Protein 4NDJ (pdb70)

InterPro domains:
  IPR000786 Green fluorescent protein, GFP [PR01229] (3-27)
  IPR000786 Green fluorescent protein, GFP [PR01229] (28-48)
  IPR000786 Green fluorescent protein, GFP [PR01229] (49-69)
  IPR000786 Green fluorescent protein, GFP [PR01229] (70-85)
  IPR000786 Green fluorescent protein, GFP [PR01229] (86-108)
  IPR000786 Green fluorescent protein, GFP [PR01229] (109-129)
  IPR000786 Green fluorescent protein, GFP [PR01229] (130-149)
  IPR000786 Green fluorescent protein, GFP [PR01229] (150-171)
  IPR000786 Green fluorescent protein, GFP [PR01229] (173-192)
  IPR000786 Green fluorescent protein, GFP [PR01229] (193-211)
  IPR000786 Green fluorescent protein, GFP [PR01229] (214-237)
  IPR009017 Green fluorescent protein [G3DSA:2.40.155.10] (1-145)
  IPR009017 Green fluorescent protein [G3DSA:2.40.155.10] (146-238)
  IPR009017 Green fluorescent protein [SSF54511] (2-228)
  IPR011584 Green fluorescent protein-related [PF01353] (14-227)

Radius of gyration: 21.68 Å; Cα contacts (8 Å, |Δi|>4): 629; chains: 1; bounding box: 46×60×56 Å

B-factor: mean 31.19, std 13.27, range [4.63, 90.01]

GO terms:
  GO:0006091 generation of precursor metabolites and energy (P, TAS)
  GO:0008218 bioluminescence (P, TAS)

Structure (mmCIF, N/CA/C/O backbone):
data_4NDJ
#
_entry.id   4NDJ
#
_cell.length_a   104.420
_cell.length_b   104.420
_cell.length_c   80.190
_cell.angle_alpha   90.00
_cell.angle_beta   90.00
_cell.angle_gamma   90.00
#
_symmetry.space_group_name_H-M   'P 42 2 2'
#
loop_
_entity.id
_entity.type
_entity.pdbx_description
1 polymer 'Green fluorescent protein, chimeric construct,GFP-like fluorescent chromoprotein FP506, related'
2 water water
#
loop_
_atom_site.group_PDB
_atom_site.id
_atom_site.type_symbol
_atom_site.label_atom_id
_atom_site.label_alt_id
_atom_site.label_comp_id
_atom_site.label_asym_id
_atom_site.label_entity_id
_atom_site.label_seq_id
_atom_site.pdbx_PDB_ins_code
_atom_site.Cartn_x
_atom_site.Cartn_y
_atom_site.Cartn_z
_atom_site.occupancy
_atom_site.B_iso_or_equiv
_atom_site.auth_seq_id
_atom_site.auth_comp_id
_atom_site.auth_asym_id
_atom_site.auth_atom_id
_atom_site.pdbx_PDB_model_num
ATOM 1 N N . THR A 1 2 ? 17.322 17.400 -31.831 1.00 39.56 1 THR A N 1
ATOM 2 C CA . THR A 1 2 ? 18.693 17.890 -31.759 1.00 72.90 1 THR A CA 1
ATOM 3 C C . THR A 1 2 ? 19.468 17.549 -33.026 1.00 82.19 1 THR A C 1
ATOM 4 O O . THR A 1 2 ? 19.004 17.841 -34.127 1.00 86.42 1 THR A O 1
ATOM 8 N N . GLU A 1 3 ? 20.643 16.941 -32.878 1.00 73.37 2 GLU A N 1
ATOM 9 C CA . GLU A 1 3 ? 21.500 16.680 -34.037 1.00 63.22 2 GLU A CA 1
ATOM 10 C C . GLU A 1 3 ? 21.449 15.239 -34.549 1.00 45.66 2 GLU A C 1
ATOM 11 O O . GLU A 1 3 ? 21.231 14.298 -33.786 1.00 47.33 2 GLU A O 1
ATOM 17 N N . PHE A 1 4 ? 21.654 15.082 -35.852 1.00 52.58 3 PHE A N 1
ATOM 18 C CA . PHE A 1 4 ? 21.407 13.810 -36.520 1.00 53.24 3 PHE A CA 1
ATOM 19 C C . PHE A 1 4 ? 22.645 13.312 -37.298 1.00 48.78 3 PHE A C 1
ATOM 20 O O . PHE A 1 4 ? 23.272 14.080 -38.030 1.00 54.96 3 PHE A O 1
ATOM 28 N N . SER A 1 5 ? 22.983 12.028 -37.155 1.00 56.00 4 SER A N 1
ATOM 29 C CA . SER A 1 5 ? 24.108 11.439 -37.898 1.00 55.42 4 SER A CA 1
ATOM 30 C C . SER A 1 5 ? 23.764 11.211 -39.368 1.00 58.99 4 SER A C 1
ATOM 31 O O . SER A 1 5 ? 22.596 11.243 -39.750 1.00 46.86 4 SER A O 1
ATOM 34 N N . GLU A 1 6 ? 24.784 10.958 -40.183 1.00 57.68 5 GLU A N 1
ATOM 35 C CA . GLU A 1 6 ? 24.588 10.630 -41.594 1.00 54.91 5 GLU A CA 1
ATOM 36 C C . GLU A 1 6 ? 23.704 9.391 -41.736 1.00 53.34 5 GLU A C 1
ATOM 37 O O . GLU A 1 6 ? 22.878 9.296 -42.652 1.00 48.45 5 GLU A O 1
ATOM 43 N N . GLU A 1 7 ? 23.874 8.447 -40.815 1.00 53.00 6 GLU A N 1
ATOM 44 C CA . GLU A 1 7 ? 23.082 7.225 -40.826 1.00 56.26 6 GLU A CA 1
ATOM 45 C C . GLU A 1 7 ? 21.616 7.487 -40.483 1.00 53.70 6 GLU A C 1
ATOM 46 O O . GLU A 1 7 ? 20.715 6.968 -41.153 1.00 44.08 6 GLU A O 1
ATOM 52 N N . GLN A 1 8 ? 21.384 8.270 -39.430 1.00 50.45 7 GLN A N 1
ATOM 53 C CA . GLN A 1 8 ? 20.023 8.608 -39.017 1.00 47.10 7 GLN A CA 1
ATOM 54 C C . GLN A 1 8 ? 19.314 9.391 -40.103 1.00 47.30 7 GLN A C 1
ATOM 55 O O . GLN A 1 8 ? 18.115 9.214 -40.323 1.00 37.68 7 GLN A O 1
ATOM 61 N N . LYS A 1 9 ? 20.056 10.255 -40.785 1.00 42.23 8 LYS A N 1
ATOM 62 C CA . LYS A 1 9 ? 19.476 11.031 -41.870 1.00 46.94 8 LYS A CA 1
ATOM 63 C C . LYS A 1 9 ? 18.993 10.102 -42.969 1.00 37.93 8 LYS A C 1
ATOM 64 O O . LYS A 1 9 ? 17.881 10.251 -43.468 1.00 36.99 8 LYS A O 1
ATOM 70 N N . LYS A 1 10 ? 19.822 9.133 -43.343 1.00 39.63 9 LYS A N 1
ATOM 71 C CA . LYS A 1 10 ? 19.402 8.169 -44.349 1.00 38.37 9 LYS A CA 1
ATOM 72 C C . LYS A 1 10 ? 18.245 7.328 -43.828 1.00 39.96 9 LYS A C 1
ATOM 73 O O . LYS A 1 10 ? 17.307 7.049 -44.570 1.00 40.57 9 LYS A O 1
ATOM 79 N N . ALA A 1 11 ? 18.298 6.942 -42.553 1.00 33.31 10 ALA A N 1
ATOM 80 C CA . ALA A 1 11 ? 17.219 6.129 -41.973 1.00 34.59 10 ALA A CA 1
ATOM 81 C C . ALA A 1 11 ? 15.920 6.917 -41.838 1.00 31.28 10 ALA A C 1
ATOM 82 O O . ALA A 1 11 ? 14.846 6.403 -42.149 1.00 28.42 10 ALA A O 1
ATOM 84 N N . LEU A 1 12 ? 16.012 8.154 -41.355 1.00 26.66 11 LEU A N 1
ATOM 85 C CA . LEU A 1 12 ? 14.820 8.985 -41.223 1.00 25.62 11 LEU A CA 1
ATOM 86 C C . LEU A 1 12 ? 14.218 9.305 -42.579 1.00 30.31 11 LEU A C 1
ATOM 87 O O . LEU A 1 12 ? 12.992 9.342 -42.711 1.00 23.74 11 LEU A O 1
ATOM 92 N N . ASP A 1 13 ? 15.064 9.553 -43.583 1.00 29.51 12 ASP A N 1
ATOM 93 C CA . ASP A 1 13 ? 14.550 9.853 -44.918 1.00 36.94 12 ASP A CA 1
ATOM 94 C C . ASP A 1 13 ? 13.743 8.657 -45.443 1.00 26.52 12 ASP A C 1
ATOM 95 O O . ASP A 1 13 ? 12.641 8.824 -45.972 1.00 33.54 12 ASP A O 1
ATOM 100 N N . LEU A 1 14 ? 14.272 7.454 -45.248 1.00 27.39 13 LEU A N 1
ATOM 101 C CA . LEU A 1 14 ? 13.566 6.235 -45.634 1.00 27.37 13 LEU A CA 1
ATOM 102 C C . LEU A 1 14 ? 12.286 6.029 -44.818 1.00 27.63 13 LEU A C 1
ATOM 103 O O . LEU A 1 14 ? 11.244 5.653 -45.364 1.00 24.99 13 LEU A O 1
ATOM 108 N N . ALA A 1 15 ? 12.378 6.247 -43.508 1.00 25.25 14 ALA A N 1
ATOM 109 C CA . ALA A 1 15 ? 11.239 6.023 -42.609 1.00 22.31 14 ALA A CA 1
ATOM 110 C C . ALA A 1 15 ? 10.088 6.988 -42.887 1.00 23.16 14 ALA A C 1
ATOM 111 O O . ALA A 1 15 ? 8.910 6.647 -42.663 1.00 19.80 14 ALA A O 1
ATOM 113 N N . PHE A 1 16 ? 10.431 8.191 -43.345 1.00 21.13 15 PHE A N 1
ATOM 114 C CA . PHE A 1 16 ? 9.425 9.172 -43.733 1.00 20.18 15 PHE A CA 1
ATOM 115 C C . PHE A 1 16 ? 8.444 8.583 -44.745 1.00 24.34 15 PHE A C 1
ATOM 116 O O . PHE A 1 16 ? 7.219 8.732 -44.612 1.00 19.07 15 PHE A O 1
ATOM 124 N N . TYR A 1 17 ? 8.978 7.924 -45.766 1.00 22.22 16 TYR A N 1
ATOM 125 C CA . TYR A 1 17 ? 8.117 7.390 -46.814 1.00 22.35 16 TYR A CA 1
ATOM 126 C C . TYR A 1 17 ? 7.223 6.268 -46.298 1.00 22.11 16 TYR A C 1
ATOM 127 O O . TYR A 1 17 ? 6.042 6.209 -46.652 1.00 21.07 16 TYR A O 1
ATOM 136 N N . PHE A 1 18 ? 7.753 5.402 -45.438 1.00 21.58 17 PHE A N 1
ATOM 137 C CA . PHE A 1 18 ? 6.890 4.388 -44.839 1.00 20.97 17 PHE A CA 1
ATOM 138 C C . PHE A 1 18 ? 5.783 5.004 -43.967 1.00 19.11 17 PHE A C 1
ATOM 139 O O . PHE A 1 18 ? 4.628 4.559 -44.011 1.00 18.70 17 PHE A O 1
ATOM 147 N N . ASP A 1 19 ? 6.140 6.023 -43.182 1.00 18.25 18 ASP A N 1
ATOM 148 C CA . ASP A 1 19 ? 5.171 6.738 -42.370 1.00 16.81 18 ASP A CA 1
ATOM 149 C C . ASP A 1 19 ? 4.001 7.225 -43.238 1.00 18.99 18 ASP A C 1
ATOM 150 O O . ASP A 1 19 ? 2.817 7.017 -42.905 1.00 15.77 18 ASP A O 1
ATOM 155 N N . ARG A 1 20 ? 4.330 7.870 -44.361 1.00 17.19 19 ARG A N 1
ATOM 156 C CA . ARG A 1 20 ? 3.293 8.360 -45.279 1.00 17.24 19 ARG A CA 1
ATOM 157 C C . ARG A 1 20 ? 2.526 7.212 -45.957 1.00 17.91 19 ARG A C 1
ATOM 158 O O . ARG A 1 20 ? 1.310 7.304 -46.151 1.00 19.11 19 ARG A O 1
ATOM 166 N N . ARG A 1 21 ? 3.220 6.124 -46.289 1.00 19.06 20 ARG A N 1
ATOM 167 C CA . ARG A 1 21 ? 2.572 4.943 -46.884 1.00 20.03 20 ARG A CA 1
ATOM 168 C C . ARG A 1 21 ? 1.525 4.285 -45.983 1.00 22.16 20 ARG A C 1
ATOM 169 O O . ARG A 1 21 ? 0.439 3.890 -46.432 1.00 19.48 20 ARG A O 1
ATOM 177 N N . LEU A 1 22 ? 1.880 4.134 -44.712 1.00 18.77 21 LEU A N 1
ATOM 178 C CA . LEU A 1 22 ? 1.001 3.541 -43.713 1.00 21.27 21 LEU A CA 1
ATOM 179 C C . LEU A 1 22 ? -0.295 4.350 -43.616 1.00 17.83 21 LEU A C 1
ATOM 180 O O . LEU A 1 22 ? -1.405 3.804 -43.692 1.00 18.70 21 LEU A O 1
ATOM 185 N N . THR A 1 23 ? -0.150 5.660 -43.445 1.00 15.78 22 THR A N 1
ATOM 186 C CA . THR A 1 23 ? -1.304 6.554 -43.365 1.00 15.28 22 THR A CA 1
ATOM 187 C C . THR A 1 23 ? -2.123 6.484 -44.637 1.00 18.09 22 THR A C 1
ATOM 188 O O . THR A 1 23 ? -3.355 6.359 -44.581 1.00 16.73 22 THR A O 1
ATOM 192 N N . GLU A 1 24 ? -1.448 6.536 -45.784 1.00 17.32 23 GLU A N 1
ATOM 193 C CA . GLU A 1 24 ? -2.134 6.430 -47.077 1.00 18.74 23 GLU A CA 1
ATOM 194 C C . GLU A 1 24 ? -2.985 5.168 -47.197 1.00 18.89 23 GLU A C 1
ATOM 195 O O . GLU A 1 24 ? -4.106 5.217 -47.710 1.00 23.15 23 GLU A O 1
ATOM 201 N N . GLU A 1 25 ? -2.464 4.036 -46.737 1.00 19.89 24 GLU A N 1
ATOM 202 C CA . GLU A 1 25 ? -3.232 2.794 -46.804 1.00 20.95 24 GLU A CA 1
ATOM 203 C C . GLU A 1 25 ? -4.520 2.867 -45.977 1.00 19.97 24 GLU A C 1
ATOM 204 O O . GLU A 1 25 ? -5.576 2.421 -46.425 1.00 20.27 24 GLU A O 1
ATOM 210 N N . TRP A 1 26 ? -4.445 3.428 -44.777 1.00 18.09 25 TRP A N 1
ATOM 211 C CA . TRP A 1 26 ? -5.664 3.617 -43.991 1.00 21.17 25 TRP A CA 1
ATOM 212 C C . TRP A 1 26 ? -6.659 4.582 -44.653 1.00 21.63 25 TRP A C 1
ATOM 213 O O . TRP A 1 26 ? -7.870 4.303 -44.700 1.00 18.34 25 TRP A O 1
ATOM 224 N N . ARG A 1 27 ? -6.179 5.717 -45.162 1.00 17.45 26 ARG A N 1
ATOM 225 C CA . ARG A 1 27 ? -7.096 6.674 -45.805 1.00 18.04 26 ARG A CA 1
ATOM 226 C C . ARG A 1 27 ? -7.761 6.047 -47.019 1.00 25.78 26 ARG A C 1
ATOM 227 O O . ARG A 1 27 ? -8.959 6.243 -47.258 1.00 23.27 26 ARG A O 1
ATOM 235 N N . ARG A 1 28 ? -6.988 5.290 -47.791 1.00 19.89 27 ARG A N 1
ATOM 236 C CA . ARG A 1 28 ? -7.531 4.647 -48.988 1.00 27.41 27 ARG A CA 1
ATOM 237 C C . ARG A 1 28 ? -8.655 3.672 -48.634 1.00 29.45 27 ARG A C 1
ATOM 238 O O . ARG A 1 28 ? -9.699 3.636 -49.287 1.00 27.12 27 ARG A O 1
ATOM 246 N N . TYR A 1 29 ? -8.429 2.872 -47.601 1.00 23.16 28 TYR A N 1
ATOM 247 C CA . TYR A 1 29 ? -9.426 1.917 -47.129 1.00 22.63 28 TYR A CA 1
ATOM 248 C C . TYR A 1 29 ? -10.690 2.638 -46.648 1.00 23.89 28 TYR A C 1
ATOM 249 O O . TYR A 1 29 ? -11.810 2.268 -47.000 1.00 23.54 28 TYR A O 1
ATOM 258 N N . LEU A 1 30 ? -10.496 3.685 -45.853 1.00 20.48 29 LEU A N 1
ATOM 259 C CA . LEU A 1 30 ? -11.597 4.485 -45.330 1.00 24.34 29 LEU A CA 1
ATOM 260 C C . LEU A 1 30 ? -12.445 5.048 -46.454 1.00 27.54 29 LEU A C 1
ATOM 261 O O . LEU A 1 30 ? -13.686 5.048 -46.389 1.00 25.47 29 LEU A O 1
ATOM 266 N N . SER A 1 31 ? -11.777 5.543 -47.491 1.00 24.33 30 SER A N 1
ATOM 267 C CA . SER A 1 31 ? -12.492 6.174 -48.589 1.00 27.82 30 SER A CA 1
ATOM 268 C C . SER A 1 31 ? -13.391 5.139 -49.251 1.00 42.34 30 SER A C 1
ATOM 269 O O . SER A 1 31 ? -14.488 5.459 -49.709 1.00 37.12 30 SER A O 1
ATOM 272 N N . GLN A 1 32 ? -12.927 3.895 -49.286 1.00 29.35 31 GLN A N 1
ATOM 273 C CA . GLN A 1 32 ? -13.706 2.820 -49.898 1.00 27.57 31 GLN A CA 1
ATOM 274 C C . GLN A 1 32 ? -14.880 2.404 -49.010 1.00 39.64 31 GLN A C 1
ATOM 275 O O . GLN A 1 32 ? -15.991 2.191 -49.499 1.00 48.77 31 GLN A O 1
ATOM 281 N N . ARG A 1 33 ? -14.650 2.327 -47.705 1.00 32.68 32 ARG A N 1
ATOM 282 C CA . ARG A 1 33 ? -15.692 1.912 -46.766 1.00 27.86 32 ARG A CA 1
ATOM 283 C C . ARG A 1 33 ? -16.767 2.993 -46.522 1.00 40.28 32 ARG A C 1
ATOM 284 O O . ARG A 1 33 ? -17.949 2.675 -46.385 1.00 36.48 32 ARG A O 1
ATOM 292 N N . LEU A 1 34 ? -16.363 4.263 -46.497 1.00 37.77 33 LEU A N 1
ATOM 293 C CA . LEU A 1 34 ? -17.277 5.351 -46.132 1.00 41.95 33 LEU A CA 1
ATOM 294 C C . LEU A 1 34 ? -17.876 6.114 -47.314 1.00 41.49 33 LEU A C 1
ATOM 295 O O . LEU A 1 34 ? -18.862 6.846 -47.157 1.00 36.43 33 LEU A O 1
ATOM 300 N N . GLY A 1 35 ? -17.275 5.963 -48.489 1.00 31.84 34 GLY A N 1
ATOM 301 C CA . GLY A 1 35 ? -17.708 6.708 -49.649 1.00 27.77 34 GLY A CA 1
ATOM 302 C C . GLY A 1 35 ? -17.376 8.188 -49.589 1.00 42.17 34 GLY A C 1
ATOM 303 O O . GLY A 1 35 ? -18.200 9.031 -49.952 1.00 37.39 34 GLY A O 1
ATOM 304 N N . LEU A 1 36 ? -16.164 8.496 -49.131 1.00 25.83 35 LEU A N 1
ATOM 305 C CA . LEU A 1 36 ? -15.671 9.870 -49.046 1.00 32.76 35 LEU A CA 1
ATOM 306 C C . LEU A 1 36 ? -14.290 9.942 -49.700 1.00 34.13 35 LEU A C 1
ATOM 307 O O . LEU A 1 36 ? -13.526 8.985 -49.620 1.00 34.68 35 LEU A O 1
ATOM 312 N N . ASN A 1 37 ? -13.945 11.055 -50.346 1.00 31.00 36 ASN A N 1
ATOM 313 C CA . ASN A 1 37 ? -12.582 11.166 -50.871 1.00 24.55 36 ASN A CA 1
ATOM 314 C C . ASN A 1 37 ? -11.542 11.500 -49.778 1.00 26.29 36 ASN A C 1
ATOM 315 O O . ASN A 1 37 ? -11.899 11.753 -48.618 1.00 25.86 36 ASN A O 1
ATOM 320 N N . GLU A 1 38 ? -10.266 11.494 -50.139 1.00 23.79 37 GLU A N 1
ATOM 321 C CA . GLU A 1 38 ? -9.214 11.672 -49.135 1.00 23.93 37 GLU A CA 1
ATOM 322 C C . GLU A 1 38 ? -9.153 13.103 -48.622 1.00 21.57 37 GLU A C 1
ATOM 323 O O . GLU A 1 38 ? -8.723 13.349 -47.496 1.00 20.27 37 GLU A O 1
ATOM 329 N N . GLU A 1 39 ? -9.581 14.046 -49.450 1.00 23.34 38 GLU A N 1
ATOM 330 C CA . GLU A 1 39 ? -9.662 15.435 -49.010 1.00 24.18 38 GLU A CA 1
ATOM 331 C C . GLU A 1 39 ? -10.685 15.575 -47.892 1.00 22.94 38 GLU A C 1
ATOM 332 O O . GLU A 1 39 ? -10.456 16.306 -46.911 1.00 20.28 38 GLU A O 1
ATOM 338 N N . GLN A 1 40 ? -11.819 14.896 -48.064 1.00 21.62 39 GLN A N 1
ATOM 339 C CA . GLN A 1 40 ? -12.918 14.942 -47.103 1.00 24.65 39 GLN A CA 1
ATOM 340 C C . GLN A 1 40 ? -12.518 14.313 -45.779 1.00 23.12 39 GLN A C 1
ATOM 341 O O . GLN A 1 40 ? -12.819 14.845 -44.715 1.00 19.87 39 GLN A O 1
ATOM 347 N N . ILE A 1 41 ? -11.864 13.157 -45.853 1.00 21.05 40 ILE A N 1
ATOM 348 C CA . ILE A 1 41 ? -11.368 12.470 -44.665 1.00 19.38 40 ILE A CA 1
ATOM 349 C C . ILE A 1 41 ? -10.335 13.304 -43.924 1.00 22.69 40 ILE A C 1
ATOM 350 O O . ILE A 1 41 ? -10.398 13.449 -42.693 1.00 18.14 40 ILE A O 1
ATOM 355 N N . GLU A 1 42 ? -9.386 13.874 -44.662 1.00 18.19 41 GLU A N 1
ATOM 356 C CA . GLU A 1 42 ? -8.369 14.707 -44.031 1.00 19.06 41 GLU A CA 1
ATOM 357 C C . GLU A 1 42 ? -8.997 15.937 -43.377 1.00 18.03 41 GLU A C 1
ATOM 358 O O . GLU A 1 42 ? -8.590 16.321 -42.271 1.00 18.72 41 GLU A O 1
ATOM 364 N N . ARG A 1 43 ? -9.987 16.532 -44.043 1.00 18.34 42 ARG A N 1
ATOM 365 C CA . ARG A 1 43 ? -10.643 17.739 -43.520 1.00 18.96 42 ARG A CA 1
ATOM 366 C C . ARG A 1 43 ? -11.404 17.390 -42.238 1.00 19.18 42 ARG A C 1
ATOM 367 O O . ARG A 1 43 ? -11.365 18.141 -41.254 1.00 19.35 42 ARG A O 1
ATOM 375 N N . TRP A 1 44 ? -12.076 16.237 -42.234 1.00 19.36 43 TRP A N 1
ATOM 376 C CA . TRP A 1 44 ? -12.720 15.777 -41.009 1.00 23.26 43 TRP A CA 1
ATOM 377 C C . TRP A 1 44 ? -11.706 15.546 -39.885 1.00 22.23 43 TRP A C 1
ATOM 378 O O . TRP A 1 44 ? -11.896 16.037 -38.770 1.00 20.20 43 TRP A O 1
ATOM 389 N N . PHE A 1 45 ? -10.633 14.804 -40.174 1.00 18.27 44 PHE A N 1
ATOM 390 C CA . PHE A 1 45 ? -9.589 14.558 -39.183 1.00 17.77 44 PHE A CA 1
ATOM 391 C C . PHE A 1 45 ? -8.957 15.853 -38.673 1.00 20.88 44 PHE A C 1
ATOM 392 O O . PHE A 1 45 ? -8.648 15.971 -37.481 1.00 19.00 44 PHE A O 1
ATOM 400 N N . ARG A 1 46 ? -8.750 16.824 -39.560 1.00 17.54 45 ARG A N 1
ATOM 401 C CA . ARG A 1 46 ? -8.128 18.084 -39.161 1.00 17.59 45 ARG A CA 1
ATOM 402 C C . ARG A 1 46 ? -8.990 18.803 -38.109 1.00 20.97 45 ARG A C 1
ATOM 403 O O . ARG A 1 46 ? -8.484 19.293 -37.085 1.00 19.82 45 ARG A O 1
ATOM 411 N N . ARG A 1 47 ? -10.300 18.827 -38.332 1.00 22.46 46 ARG A N 1
ATOM 412 C CA . ARG A 1 47 ? -11.199 19.481 -37.390 1.00 26.24 46 ARG A CA 1
ATOM 413 C C . ARG A 1 47 ? -11.343 18.683 -36.099 1.00 22.28 46 ARG A C 1
ATOM 414 O O . ARG A 1 47 ? -11.433 19.272 -35.020 1.00 27.25 46 ARG A O 1
ATOM 422 N N . LYS A 1 48 ? -11.360 17.352 -36.198 1.00 19.55 47 LYS A N 1
ATOM 423 C CA . LYS A 1 48 ? -11.442 16.522 -34.999 1.00 19.77 47 LYS A CA 1
ATOM 424 C C . LYS A 1 48 ? -10.217 16.729 -34.115 1.00 27.80 47 LYS A C 1
ATOM 425 O O . LYS A 1 48 ? -10.339 16.854 -32.899 1.00 23.98 47 LYS A O 1
ATOM 431 N N . GLU A 1 49 ? -9.038 16.776 -34.730 1.00 21.25 48 GLU A N 1
ATOM 432 C CA . GLU A 1 49 ? -7.798 16.998 -33.991 1.00 22.30 48 GLU A CA 1
ATOM 433 C C . GLU A 1 49 ? -7.828 18.344 -33.270 1.00 22.35 48 GLU A C 1
ATOM 434 O O . GLU A 1 49 ? -7.366 18.465 -32.128 1.00 21.35 48 GLU A O 1
ATOM 440 N N . GLN A 1 50 ? -8.372 19.349 -33.948 1.00 22.39 49 GLN A N 1
ATOM 441 C CA . GLN A 1 50 ? -8.491 20.688 -33.384 1.00 23.05 49 GLN A CA 1
ATOM 442 C C . GLN A 1 50 ? -9.403 20.656 -32.158 1.00 23.76 49 GLN A C 1
ATOM 443 O O . GLN A 1 50 ? -9.048 21.185 -31.098 1.00 27.64 49 GLN A O 1
ATOM 449 N N . GLN A 1 51 ? -10.558 20.006 -32.295 1.00 24.09 50 GLN A N 1
ATOM 450 C CA . GLN A 1 51 ? -11.514 19.889 -31.190 1.00 31.37 50 GLN A CA 1
ATOM 451 C C . GLN A 1 51 ? -10.885 19.196 -29.991 1.00 30.06 50 GLN A C 1
ATOM 452 O O . GLN A 1 51 ? -11.092 19.599 -28.847 1.00 29.87 50 GLN A O 1
ATOM 458 N N . ILE A 1 52 ? -10.115 18.150 -30.258 1.00 26.69 51 ILE A N 1
ATOM 459 C CA . ILE A 1 52 ? -9.438 17.406 -29.201 1.00 23.60 51 ILE A CA 1
ATOM 460 C C . ILE A 1 52 ? -8.410 18.272 -28.467 1.00 30.52 51 ILE A C 1
ATOM 461 O O . ILE A 1 52 ? -8.335 18.239 -27.226 1.00 26.94 51 ILE A O 1
ATOM 466 N N . MET A 1 53 ? -7.617 19.025 -29.220 1.00 30.82 52 MET A N 1
ATOM 467 C CA . MET A 1 53 ? -6.615 19.874 -28.601 1.00 31.61 52 MET A CA 1
ATOM 468 C C . MET A 1 53 ? -7.278 20.963 -27.767 1.00 24.43 52 MET A C 1
ATOM 469 O O . MET A 1 53 ? -6.787 21.313 -26.683 1.00 27.91 52 MET A O 1
ATOM 474 N N . VAL A 1 54 ? -8.386 21.508 -28.270 1.00 21.61 53 VAL A N 1
ATOM 475 C CA . VAL A 1 54 ? -9.119 22.532 -27.515 1.00 26.08 53 VAL A CA 1
ATOM 476 C C . VAL A 1 54 ? -9.628 21.945 -26.194 1.00 25.94 53 VAL A C 1
ATOM 477 O O . VAL A 1 54 ? -9.489 22.561 -25.127 1.00 28.87 53 VAL A O 1
ATOM 481 N N . SER A 1 55 ? -10.203 20.749 -26.262 1.00 25.98 54 SER A N 1
ATOM 482 C CA . SER A 1 55 ? -10.749 20.119 -25.070 1.00 32.63 54 SER A CA 1
ATOM 483 C C . SER A 1 55 ? -9.660 19.755 -24.078 1.00 29.76 54 SER A C 1
ATOM 484 O O . SER A 1 55 ? 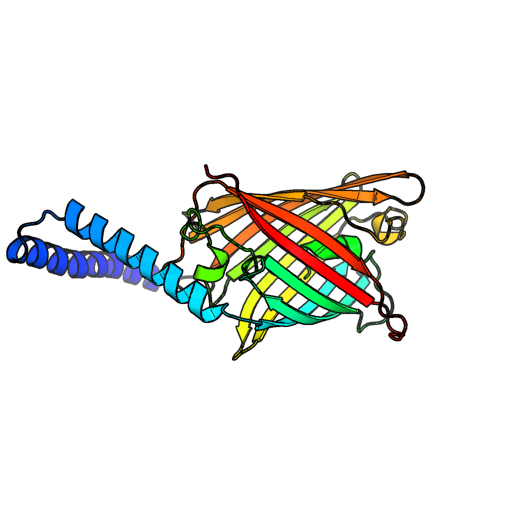-9.863 19.869 -22.864 1.00 32.39 54 SER A O 1
ATOM 487 N N . LYS A 1 56 ? -8.511 19.327 -24.581 1.00 28.25 55 LYS A N 1
ATOM 488 C CA . LYS A 1 56 ? -7.425 18.946 -23.700 1.00 27.94 55 LYS A CA 1
ATOM 489 C C . LYS A 1 56 ? -6.865 20.145 -22.930 1.00 32.76 55 LYS A C 1
ATOM 490 O O . LYS A 1 56 ? -6.523 20.039 -21.747 1.00 28.39 55 LYS A O 1
ATOM 496 N N . GLY A 1 57 ? -6.762 21.282 -23.610 1.00 23.64 56 GLY A N 1
ATOM 497 C CA . GLY A 1 57 ? -6.267 22.495 -22.980 1.00 27.37 56 GLY A CA 1
ATOM 498 C C . GLY A 1 57 ? -7.226 23.059 -21.949 1.00 31.56 56 GLY A C 1
ATOM 499 O O . GLY A 1 57 ? -6.797 23.589 -20.919 1.00 27.44 56 GLY A O 1
ATOM 500 N N . GLU A 1 58 ? -8.524 22.962 -22.227 1.00 29.27 57 GLU A N 1
ATOM 501 C CA . GLU A 1 58 ? -9.541 23.428 -21.291 1.00 38.41 57 GLU A CA 1
ATOM 502 C C . GLU A 1 58 ? -9.518 22.561 -20.038 1.00 38.28 57 GLU A C 1
ATOM 503 O O . GLU A 1 58 ? -9.745 23.045 -18.925 1.00 33.97 57 GLU A O 1
ATOM 509 N N . GLU A 1 59 ? -9.219 21.278 -20.223 1.00 36.08 58 GLU A N 1
ATOM 510 C CA . GLU A 1 59 ? -9.174 20.339 -19.109 1.00 35.33 58 GLU A CA 1
ATOM 511 C C . GLU A 1 59 ? -7.972 20.579 -18.204 1.00 29.71 58 GLU A C 1
ATOM 512 O O . GLU A 1 59 ? -8.087 20.541 -16.980 1.00 37.91 58 GLU A O 1
ATOM 518 N N . LEU A 1 60 ? -6.818 20.820 -18.812 1.00 26.26 59 LEU A N 1
ATOM 519 C CA . LEU A 1 60 ? -5.591 21.059 -18.064 1.00 29.67 59 LEU A CA 1
ATOM 520 C C . LEU A 1 60 ? -5.632 22.352 -17.279 1.00 30.77 59 LEU A C 1
ATOM 521 O O . LEU A 1 60 ? -5.022 22.437 -16.221 1.00 30.59 59 LEU A O 1
ATOM 526 N N . PHE A 1 61 ? -6.321 23.364 -17.808 1.00 25.24 60 PHE A N 1
ATOM 527 C CA . PHE A 1 61 ? -6.285 24.694 -17.196 1.00 21.27 60 PHE A CA 1
ATOM 528 C C . PHE A 1 61 ? -7.563 25.086 -16.473 1.00 32.86 60 PHE A C 1
ATOM 529 O O . PHE A 1 61 ? -7.756 26.259 -16.139 1.00 32.39 60 PHE A O 1
ATOM 537 N N . THR A 1 62 ? -8.427 24.109 -16.220 1.00 30.79 61 THR A N 1
ATOM 538 C CA . THR A 1 62 ? -9.668 24.374 -15.498 1.00 33.49 61 THR A CA 1
ATOM 539 C C . THR A 1 62 ? -9.356 24.773 -14.049 1.00 32.76 61 THR A C 1
ATOM 540 O O . THR A 1 62 ? -8.420 24.249 -13.435 1.00 30.16 61 THR A O 1
ATOM 544 N N . GLY A 1 63 ? -10.105 25.728 -13.511 1.00 33.20 62 GLY A N 1
ATOM 545 C CA . GLY A 1 63 ? -9.877 26.168 -12.145 1.00 33.77 62 GLY A CA 1
ATOM 546 C C . GLY A 1 63 ? -8.550 26.875 -11.948 1.00 31.67 62 GLY A C 1
ATOM 547 O O . GLY A 1 63 ? -8.029 27.508 -12.866 1.00 28.81 62 GLY A O 1
ATOM 548 N N . VAL A 1 64 ? -7.996 26.761 -10.747 1.00 30.45 63 VAL A N 1
ATOM 549 C CA . VAL A 1 64 ? -6.766 27.469 -10.408 1.00 26.19 63 VAL A CA 1
ATOM 550 C C . VAL A 1 64 ? -5.538 26.551 -10.460 1.00 31.28 63 VAL A C 1
ATOM 551 O O . VAL A 1 64 ? -5.521 25.484 -9.847 1.00 31.06 63 VAL A O 1
ATOM 555 N N . VAL A 1 65 ? -4.524 26.960 -11.216 1.00 25.37 64 VAL A N 1
ATOM 556 C CA . VAL A 1 65 ? -3.307 26.155 -11.391 1.00 23.20 64 VAL A CA 1
ATOM 557 C C . VAL A 1 65 ? -2.147 26.803 -10.651 1.00 23.52 64 VAL A C 1
ATOM 558 O O . VAL A 1 65 ? -1.830 27.970 -10.905 1.00 22.45 64 VAL A O 1
ATOM 562 N N . PRO A 1 66 ? -1.495 26.061 -9.741 1.00 23.72 65 PRO A N 1
ATOM 563 C CA . PRO A 1 66 ? -0.350 26.683 -9.062 1.00 24.64 65 PRO A CA 1
ATOM 564 C C . PRO A 1 66 ? 0.837 26.865 -10.010 1.00 23.44 65 PRO A C 1
ATOM 565 O O . PRO A 1 66 ? 1.009 26.101 -10.972 1.00 25.56 65 PRO A O 1
ATOM 569 N N . ILE A 1 67 ? 1.642 27.883 -9.735 1.00 21.62 66 ILE A N 1
ATOM 570 C CA . ILE A 1 67 ? 2.741 28.259 -10.610 1.00 24.64 66 ILE A CA 1
ATOM 571 C C . ILE A 1 67 ? 4.038 28.359 -9.804 1.00 25.39 66 ILE A C 1
ATOM 572 O O . ILE A 1 67 ? 4.035 28.811 -8.646 1.00 23.44 66 ILE A O 1
ATOM 577 N N . LEU A 1 68 ? 5.137 27.917 -10.410 1.00 22.89 67 LEU A N 1
ATOM 578 C CA . LEU A 1 68 ? 6.472 28.145 -9.865 1.00 22.29 67 LEU A CA 1
ATOM 579 C C . LEU A 1 68 ? 7.298 28.853 -10.935 1.00 25.31 67 LEU A C 1
ATOM 580 O O . LEU A 1 68 ? 7.232 28.501 -12.120 1.00 25.21 67 LEU A O 1
ATOM 585 N N . VAL A 1 69 ? 8.063 29.864 -10.533 1.00 24.94 68 VAL A N 1
ATOM 586 C CA . VAL A 1 69 ? 8.946 30.554 -11.468 1.00 20.87 68 VAL A CA 1
ATOM 587 C C . VAL A 1 69 ? 10.359 30.554 -10.904 1.00 26.73 68 VAL A C 1
ATOM 588 O O . VAL A 1 69 ? 10.562 30.750 -9.694 1.00 26.78 68 VAL A O 1
ATOM 592 N N . GLU A 1 70 ? 11.335 30.289 -11.765 1.00 23.06 69 GLU A N 1
ATOM 593 C CA . GLU A 1 70 ? 12.737 30.369 -11.368 1.00 23.88 69 GLU A CA 1
ATOM 594 C C . GLU A 1 70 ? 13.556 31.013 -12.479 1.00 27.75 69 GLU A C 1
ATOM 595 O O . GLU A 1 70 ? 13.485 30.590 -13.641 1.00 29.08 69 GLU A O 1
ATOM 601 N N . LEU A 1 71 ? 14.316 32.047 -12.121 1.00 25.02 70 LEU A N 1
ATOM 602 C CA . LEU A 1 71 ? 15.168 32.743 -13.083 1.00 21.22 70 LEU A CA 1
ATOM 603 C C . LEU A 1 71 ? 16.607 32.842 -12.574 1.00 28.66 70 LEU A C 1
ATOM 604 O O . LEU A 1 71 ? 16.843 33.205 -11.420 1.00 27.78 70 LEU A O 1
ATOM 609 N N . ASP A 1 72 ? 17.561 32.493 -13.435 1.00 27.41 71 ASP A N 1
ATOM 610 C CA . ASP A 1 72 ? 18.966 32.782 -13.187 1.00 28.47 71 ASP A CA 1
ATOM 611 C C . ASP A 1 72 ? 19.402 33.810 -14.214 1.00 30.75 71 ASP A C 1
ATOM 612 O O . ASP A 1 72 ? 19.268 33.586 -15.428 1.00 27.69 71 ASP A O 1
ATOM 617 N N . GLY A 1 73 ? 19.904 34.945 -13.739 1.00 28.82 72 GLY A N 1
ATOM 618 C CA . GLY A 1 73 ? 20.236 36.043 -14.635 1.00 23.39 72 GLY A CA 1
ATOM 619 C C . GLY A 1 73 ? 21.674 36.512 -14.517 1.00 29.36 72 GLY A C 1
ATOM 620 O O . GLY A 1 73 ? 22.339 36.295 -13.499 1.00 29.15 72 GLY A O 1
ATOM 621 N N . ASP A 1 74 ? 22.153 37.148 -15.579 1.00 30.06 73 ASP A N 1
ATOM 622 C CA . ASP A 1 74 ? 23.485 37.729 -15.603 1.00 31.18 73 ASP A CA 1
ATOM 623 C C . ASP A 1 74 ? 23.384 38.959 -16.495 1.00 26.29 73 ASP A C 1
ATOM 624 O O . ASP A 1 74 ? 23.211 38.837 -17.705 1.00 29.93 73 ASP A O 1
ATOM 629 N N . VAL A 1 75 ? 23.465 40.142 -15.897 1.00 24.88 74 VAL A N 1
ATOM 630 C CA . VAL A 1 75 ? 23.405 41.378 -16.670 1.00 26.07 74 VAL A CA 1
ATOM 631 C C . VAL A 1 75 ? 24.680 42.176 -16.449 1.00 29.32 74 VAL A C 1
ATOM 632 O O . VAL A 1 75 ? 24.941 42.629 -15.333 1.00 28.20 74 VAL A O 1
ATOM 636 N N . ASN A 1 76 ? 25.468 42.336 -17.513 1.00 28.49 75 ASN A N 1
ATOM 637 C CA . ASN A 1 76 ? 26.758 43.017 -17.427 1.00 34.45 75 ASN A CA 1
ATOM 638 C C . ASN A 1 76 ? 27.676 42.382 -16.381 1.00 39.19 75 ASN A C 1
ATOM 639 O O . ASN A 1 76 ? 28.498 43.062 -15.765 1.00 38.72 75 ASN A O 1
ATOM 644 N N . GLY A 1 77 ? 27.528 41.077 -16.172 1.00 33.81 76 GLY A N 1
ATOM 645 C CA . GLY A 1 77 ? 28.359 40.381 -15.204 1.00 35.21 76 GLY A CA 1
ATOM 646 C C . GLY A 1 77 ? 27.769 40.338 -13.804 1.00 39.49 76 GLY A C 1
ATOM 647 O O . GLY A 1 77 ? 28.244 39.589 -12.947 1.00 43.34 76 GLY A O 1
ATOM 648 N N . HIS A 1 78 ? 26.743 41.150 -13.566 1.00 33.31 77 HIS A N 1
ATOM 649 C CA . HIS A 1 78 ? 26.015 41.115 -12.302 1.00 33.69 77 HIS A CA 1
ATOM 650 C C . HIS A 1 78 ? 25.090 39.899 -12.267 1.00 32.65 77 HIS A C 1
ATOM 651 O O . HIS A 1 78 ? 24.121 39.831 -13.021 1.00 32.63 77 HIS A O 1
ATOM 658 N N . LYS A 1 79 ? 25.385 38.945 -11.392 1.00 34.94 78 LYS A N 1
ATOM 659 C CA . LYS A 1 79 ? 24.597 37.720 -11.326 1.00 31.96 78 LYS A CA 1
ATOM 660 C C . LYS A 1 79 ? 23.513 37.813 -10.266 1.00 37.78 78 LYS A C 1
ATOM 661 O O . LYS A 1 79 ? 23.725 38.395 -9.201 1.00 35.46 78 LYS A O 1
ATOM 667 N N . PHE A 1 80 ? 22.346 37.250 -10.571 1.00 30.75 79 PHE A N 1
ATOM 668 C CA . PHE A 1 80 ? 21.216 37.285 -9.649 1.00 30.73 79 PHE A CA 1
ATOM 669 C C . PHE A 1 80 ? 20.275 36.119 -9.919 1.00 30.60 79 PHE A C 1
ATOM 670 O O . PHE A 1 80 ? 20.287 35.535 -11.006 1.00 28.82 79 PHE A O 1
ATOM 678 N N . SER A 1 81 ? 19.468 35.777 -8.921 1.00 29.08 80 SER A N 1
ATOM 679 C CA . SER A 1 81 ? 18.472 34.724 -9.074 1.00 26.65 80 SER A CA 1
ATOM 680 C C . SER A 1 81 ? 17.130 35.218 -8.563 1.00 30.07 80 SER A C 1
ATOM 681 O O . SER A 1 81 ? 17.069 35.972 -7.588 1.00 28.35 80 SER A O 1
ATOM 684 N N . VAL A 1 82 ? 16.059 34.799 -9.229 1.00 25.17 81 VAL A N 1
ATOM 685 C CA . VAL A 1 82 ? 14.707 35.153 -8.805 1.00 25.39 81 VAL A CA 1
ATOM 686 C C . VAL A 1 82 ? 13.885 33.874 -8.657 1.00 26.74 81 VAL A C 1
ATOM 687 O O . VAL A 1 82 ? 13.952 32.981 -9.508 1.00 25.29 81 VAL A O 1
ATOM 691 N N . SER A 1 83 ? 13.137 33.767 -7.563 1.00 26.10 82 SER A N 1
ATOM 692 C CA . SER A 1 83 ? 12.256 32.617 -7.372 1.00 26.02 82 SER A CA 1
ATOM 693 C C . SER A 1 83 ? 10.860 33.120 -7.057 1.00 31.35 82 SER A C 1
ATOM 694 O O . SER A 1 83 ? 10.690 34.051 -6.266 1.00 29.57 82 SER A O 1
ATOM 697 N N . GLY A 1 84 ? 9.858 32.515 -7.681 1.00 24.60 83 GLY A N 1
ATOM 698 C CA . GLY A 1 84 ? 8.502 32.997 -7.525 1.00 28.00 83 GLY A CA 1
ATOM 699 C C . GLY A 1 84 ? 7.495 31.877 -7.441 1.00 28.88 83 GLY A C 1
ATOM 700 O O . GLY A 1 84 ? 7.747 30.769 -7.904 1.00 29.18 83 GLY A O 1
ATOM 701 N N . GLU A 1 85 ? 6.355 32.171 -6.832 1.00 27.13 84 GLU A N 1
ATOM 702 C CA . GLU A 1 85 ? 5.240 31.247 -6.834 1.00 24.66 84 GLU A CA 1
ATOM 703 C C . GLU A 1 85 ? 3.944 32.036 -6.910 1.00 26.74 84 GLU A C 1
ATOM 704 O O . GLU A 1 85 ? 3.885 33.219 -6.540 1.00 26.67 84 GLU A O 1
ATOM 710 N N . GLY A 1 86 ? 2.899 31.384 -7.393 1.00 24.90 85 GLY A N 1
ATOM 711 C CA . GLY A 1 86 ? 1.608 32.024 -7.494 1.00 27.88 85 GLY A CA 1
ATOM 712 C C . GLY A 1 86 ? 0.585 31.077 -8.074 1.00 26.47 85 GLY A C 1
ATOM 713 O O . GLY A 1 86 ? 0.665 29.846 -7.878 1.00 23.53 85 GLY A O 1
ATOM 714 N N . GLU A 1 87 ? -0.389 31.637 -8.779 1.00 21.87 86 GLU A N 1
ATOM 715 C CA . GLU A 1 87 ? -1.430 30.803 -9.363 1.00 27.07 86 GLU A CA 1
ATOM 716 C C . GLU A 1 87 ? -2.071 31.457 -10.574 1.00 28.33 86 GLU A C 1
ATOM 717 O O . GLU A 1 87 ? -2.146 32.690 -10.671 1.00 24.03 86 GLU A O 1
ATOM 723 N N . GLY A 1 88 ? -2.524 30.628 -11.507 1.00 22.25 87 GLY A N 1
ATOM 724 C CA . GLY A 1 88 ? -3.133 31.135 -12.723 1.00 25.01 87 GLY A CA 1
ATOM 725 C C . GLY A 1 88 ? -4.537 30.592 -12.858 1.00 27.20 87 GLY A C 1
ATOM 726 O O . GLY A 1 88 ? -4.815 29.454 -12.454 1.00 30.11 87 GLY A O 1
ATOM 727 N N . ASP A 1 89 ? -5.422 31.413 -13.414 1.00 22.98 88 ASP A N 1
ATOM 728 C CA . ASP A 1 89 ? -6.815 31.030 -13.599 1.00 23.33 88 ASP A CA 1
ATOM 729 C C . ASP A 1 89 ? -7.199 31.436 -15.010 1.00 25.45 88 ASP A C 1
ATOM 730 O O . ASP A 1 89 ? -7.690 32.550 -15.242 1.00 22.60 88 ASP A O 1
ATOM 735 N N . ALA A 1 90 ? -6.962 30.538 -15.966 1.00 20.69 89 ALA A N 1
ATOM 736 C CA . ALA A 1 90 ? -7.147 30.874 -17.380 1.00 22.72 89 ALA A CA 1
ATOM 737 C C . ALA A 1 90 ? -8.597 31.207 -17.733 1.00 27.46 89 ALA A C 1
ATOM 738 O O . ALA A 1 90 ? -8.849 31.946 -18.687 1.00 24.28 89 ALA A O 1
ATOM 740 N N . THR A 1 91 ? -9.544 30.654 -16.975 1.00 23.56 90 THR A N 1
ATOM 741 C CA . THR A 1 91 ? -10.964 30.946 -17.190 1.00 23.13 90 THR A CA 1
ATOM 742 C C . THR A 1 91 ? -11.228 32.448 -17.056 1.00 23.42 90 THR A C 1
ATOM 743 O O . THR A 1 91 ? -12.085 33.017 -17.751 1.00 24.83 90 THR A O 1
ATOM 747 N N . TYR A 1 92 ? -10.463 33.082 -16.177 1.00 22.23 91 TYR A N 1
ATOM 748 C CA . TYR A 1 92 ? -10.587 34.516 -15.941 1.00 20.16 91 TYR A CA 1
ATOM 749 C C . TYR A 1 92 ? -9.431 35.335 -16.513 1.00 25.76 91 TYR A C 1
ATOM 750 O O . TYR A 1 92 ? -9.328 36.547 -16.252 1.00 26.38 91 TYR A O 1
ATOM 759 N N . GLY A 1 93 ? -8.583 34.676 -17.302 1.00 18.70 92 GLY A N 1
ATOM 760 C CA . GLY A 1 93 ? -7.451 35.315 -17.961 1.00 17.41 92 GLY A CA 1
ATOM 761 C C . GLY A 1 93 ? -6.554 36.015 -16.970 1.00 26.24 92 GLY A C 1
ATOM 762 O O . GLY A 1 93 ? -6.120 37.141 -17.196 1.00 25.87 92 GLY A O 1
ATOM 763 N N . LYS A 1 94 ? -6.279 35.343 -15.859 1.00 19.39 93 LYS A N 1
ATOM 764 C CA . LYS A 1 94 ? -5.669 36.004 -14.723 1.00 20.41 93 LYS A CA 1
ATOM 765 C C . LYS A 1 94 ? -4.517 35.203 -14.124 1.00 27.78 93 LYS A C 1
ATOM 766 O O . LYS A 1 94 ? -4.594 33.978 -13.979 1.00 25.40 93 LYS A O 1
ATOM 772 N N . LEU A 1 95 ? -3.467 35.919 -13.747 1.00 21.23 94 LEU A N 1
ATOM 773 C CA . LEU A 1 95 ? -2.244 35.327 -13.212 1.00 23.97 94 LEU A CA 1
ATOM 774 C C . LEU A 1 95 ? -1.754 36.190 -12.042 1.00 25.47 94 LEU A C 1
ATOM 775 O O . LEU A 1 95 ? -1.713 37.420 -12.152 1.00 23.53 94 LEU A O 1
ATOM 780 N N . THR A 1 96 ? -1.398 35.570 -10.918 1.00 21.81 95 THR A N 1
ATOM 781 C CA . THR A 1 96 ? -0.769 36.323 -9.826 1.00 25.93 95 THR A CA 1
ATOM 782 C C . THR A 1 96 ? 0.506 35.638 -9.343 1.00 25.22 95 THR A C 1
ATOM 783 O O . THR A 1 96 ? 0.526 34.422 -9.133 1.00 25.40 95 THR A O 1
ATOM 787 N N . LEU A 1 97 ? 1.562 36.425 -9.156 1.00 19.99 96 LEU A N 1
ATOM 788 C CA . LEU A 1 97 ? 2.861 35.892 -8.740 1.00 19.76 96 LEU A CA 1
ATOM 789 C C . LEU A 1 97 ? 3.473 36.738 -7.640 1.00 25.20 96 LEU A C 1
ATOM 790 O O . LEU A 1 97 ? 3.316 37.963 -7.639 1.00 26.05 96 LEU A O 1
ATOM 795 N N . LYS A 1 98 ? 4.177 36.099 -6.709 1.00 23.95 97 LYS A N 1
ATOM 796 C CA . LYS A 1 98 ? 5.065 36.846 -5.828 1.00 23.44 97 LYS A CA 1
ATOM 797 C C . LYS A 1 98 ? 6.470 36.374 -6.155 1.00 28.72 97 LYS A C 1
ATOM 798 O O . LYS A 1 98 ? 6.770 35.181 -6.064 1.00 26.04 97 LYS A O 1
ATOM 804 N N . LEU A 1 99 ? 7.319 37.305 -6.567 1.00 24.00 98 LEU A N 1
ATOM 805 C CA . LEU A 1 99 ? 8.659 36.976 -7.038 1.00 21.12 98 LEU A CA 1
ATOM 806 C C . LEU A 1 99 ? 9.709 37.593 -6.124 1.00 27.27 98 LEU A C 1
ATOM 807 O O . LEU A 1 99 ? 9.615 38.771 -5.780 1.00 26.26 98 LEU A O 1
ATOM 812 N N . ILE A 1 100 ? 10.716 36.807 -5.748 1.00 24.76 99 ILE A N 1
ATOM 813 C CA . ILE A 1 100 ? 11.731 37.267 -4.795 1.00 23.54 99 ILE A CA 1
ATOM 814 C C . ILE A 1 100 ? 13.130 37.166 -5.376 1.00 27.47 99 ILE A C 1
ATOM 815 O O . ILE A 1 100 ? 13.480 36.148 -5.989 1.00 27.11 99 ILE A O 1
ATOM 820 N N . CYS A 1 101 ? 13.945 38.199 -5.168 1.00 26.74 100 CYS A N 1
ATOM 821 C CA . CYS A 1 101 ? 15.362 38.070 -5.476 1.00 26.36 100 CYS A CA 1
ATOM 822 C C . CYS A 1 101 ? 16.044 37.318 -4.341 1.00 26.70 100 CYS A C 1
ATOM 823 O O . CYS A 1 101 ? 16.079 37.789 -3.207 1.00 29.24 100 CYS A O 1
ATOM 826 N N . THR A 1 102 ? 16.577 36.138 -4.640 1.00 27.28 101 THR A N 1
ATOM 827 C CA . THR A 1 102 ? 17.151 35.289 -3.605 1.00 30.54 101 THR A CA 1
ATOM 828 C C . THR A 1 102 ? 18.631 35.568 -3.361 1.00 38.84 101 THR A C 1
ATOM 829 O O . THR A 1 102 ? 19.232 35.001 -2.449 1.00 37.07 101 THR A O 1
ATOM 833 N N . THR A 1 103 ? 19.212 36.442 -4.174 1.00 36.28 102 THR A N 1
ATOM 834 C CA . THR A 1 103 ? 20.647 36.701 -4.127 1.00 40.48 102 THR A CA 1
ATOM 835 C C . THR A 1 103 ? 20.970 38.075 -3.548 1.00 42.15 102 THR A C 1
ATOM 836 O O . THR A 1 103 ? 22.121 38.516 -3.574 1.00 49.01 102 THR A O 1
ATOM 840 N N . GLY A 1 104 ? 19.951 38.746 -3.020 1.00 37.72 103 GLY A N 1
ATOM 841 C CA . GLY A 1 104 ? 20.137 40.059 -2.432 1.00 39.83 103 GLY A CA 1
ATOM 842 C C . GLY A 1 104 ? 19.354 41.119 -3.174 1.00 36.09 103 GLY A C 1
ATOM 843 O O . GLY A 1 104 ? 18.154 40.968 -3.414 1.00 38.18 103 GLY A O 1
ATOM 844 N N . LYS A 1 105 ? 20.036 42.199 -3.534 1.00 30.69 104 LYS A N 1
ATOM 845 C CA . LYS A 1 105 ? 19.411 43.288 -4.267 1.00 27.40 104 LYS A CA 1
ATOM 846 C C . LYS A 1 105 ? 19.379 42.977 -5.757 1.00 30.03 104 LYS A C 1
ATOM 847 O O . LYS A 1 105 ? 20.385 42.546 -6.338 1.00 30.13 104 LYS A O 1
ATOM 853 N N . LEU A 1 106 ? 18.220 43.176 -6.376 1.00 26.29 105 LEU A N 1
ATOM 854 C CA . LEU A 1 106 ? 18.110 42.966 -7.814 1.00 25.43 105 LEU A CA 1
ATOM 855 C C . LEU A 1 106 ? 18.872 44.092 -8.511 1.00 27.58 105 LEU A C 1
ATOM 856 O O . LEU A 1 106 ? 18.669 45.259 -8.191 1.00 29.00 105 LEU A O 1
ATOM 861 N N . PRO A 1 107 ? 19.767 43.745 -9.455 1.00 26.52 106 PRO A N 1
ATOM 862 C CA . PRO A 1 107 ? 20.636 44.748 -10.087 1.00 27.24 106 PRO A CA 1
ATOM 863 C C . PRO A 1 107 ? 19.996 45.442 -11.278 1.00 30.51 106 PRO A C 1
ATOM 864 O O . PRO A 1 107 ? 20.624 46.328 -11.869 1.00 31.31 106 PRO A O 1
ATOM 868 N N . VAL A 1 108 ? 18.774 45.041 -11.626 1.00 23.84 107 VAL A N 1
ATOM 869 C CA . VAL A 1 108 ? 17.999 45.722 -12.659 1.00 23.43 107 VAL A CA 1
ATOM 870 C C . VAL A 1 108 ? 16.635 46.056 -12.058 1.00 27.47 107 VAL A C 1
ATOM 871 O O . VAL A 1 108 ? 16.267 45.493 -11.026 1.00 26.83 107 VAL A O 1
ATOM 875 N N . PRO A 1 109 ? 15.873 46.962 -12.693 1.00 22.87 108 PRO A N 1
ATOM 876 C CA . PRO A 1 109 ? 14.560 47.256 -12.111 1.00 19.19 108 PRO A CA 1
ATOM 877 C C . PRO A 1 109 ? 13.579 46.111 -12.335 1.00 21.56 108 PRO A C 1
ATOM 878 O O . PRO A 1 109 ? 13.571 45.498 -13.406 1.00 19.22 108 PRO A O 1
ATOM 882 N N . TRP A 1 110 ? 12.780 45.807 -11.318 1.00 20.37 109 TRP A N 1
ATOM 883 C CA . TRP A 1 110 ? 11.738 44.785 -11.450 1.00 21.32 109 TRP A CA 1
ATOM 884 C C . TRP A 1 110 ? 10.872 44.912 -12.714 1.00 17.25 109 TRP A C 1
ATOM 885 O O . TRP A 1 110 ? 10.583 43.900 -13.364 1.00 16.86 109 TRP A O 1
ATOM 896 N N . PRO A 1 111 ? 10.453 46.141 -13.087 1.00 18.18 110 PRO A N 1
ATOM 897 C CA . PRO A 1 111 ? 9.638 46.217 -14.305 1.00 15.83 110 PRO A CA 1
ATOM 898 C C . PRO A 1 111 ? 10.307 45.652 -15.559 1.00 17.94 110 PRO A C 1
ATOM 899 O O . PRO A 1 111 ? 9.582 45.166 -16.438 1.00 18.42 110 PRO A O 1
ATOM 903 N N . THR A 1 112 ? 11.640 45.662 -15.642 1.00 18.09 111 THR A N 1
ATOM 904 C CA . THR A 1 112 ? 12.289 45.161 -16.857 1.00 17.22 111 THR A CA 1
ATOM 905 C C . THR A 1 112 ? 12.219 43.642 -16.946 1.00 17.88 111 THR A C 1
ATOM 906 O O . THR A 1 112 ? 12.498 43.071 -17.998 1.00 19.40 111 THR A O 1
ATOM 910 N N . LEU A 1 113 ? 11.851 42.991 -15.845 1.00 17.15 112 LEU A N 1
ATOM 911 C CA . LEU A 1 113 ? 11.756 41.528 -15.833 1.00 21.29 112 LEU A CA 1
ATOM 912 C C . LEU A 1 113 ? 10.323 41.013 -15.962 1.00 19.89 112 LEU A C 1
ATOM 913 O O . LEU A 1 113 ? 10.111 39.803 -16.012 1.00 19.23 112 LEU A O 1
ATOM 918 N N . VAL A 1 114 ? 9.347 41.916 -16.009 1.00 18.88 113 VAL A N 1
ATOM 919 C CA . VAL A 1 114 ? 7.934 41.507 -16.011 1.00 19.48 113 VAL A CA 1
ATOM 920 C C . VAL A 1 114 ? 7.583 40.569 -17.174 1.00 17.82 113 VAL A C 1
ATOM 921 O O . VAL A 1 114 ? 6.974 39.516 -16.965 1.00 21.47 113 VAL A O 1
ATOM 925 N N . THR A 1 115 ? 7.971 40.936 -18.392 1.00 16.70 114 THR A N 1
ATOM 926 C CA . THR A 1 115 ? 7.668 40.073 -19.538 1.00 15.54 114 THR A CA 1
ATOM 927 C C . THR A 1 115 ? 8.375 38.718 -19.475 1.00 21.25 114 THR A C 1
ATOM 928 O O . THR A 1 115 ? 7.861 37.721 -19.986 1.00 19.97 114 THR A O 1
ATOM 932 N N . THR A 1 116 ? 9.556 38.687 -18.865 1.00 17.13 115 THR A N 1
ATOM 933 C CA . THR A 1 116 ? 10.334 37.451 -18.782 1.00 18.29 115 THR A CA 1
ATOM 934 C C . THR A 1 116 ? 9.742 36.503 -17.742 1.00 23.68 115 THR A C 1
ATOM 935 O O . THR A 1 116 ? 9.620 35.298 -17.978 1.00 19.59 115 THR A O 1
ATOM 939 N N . LEU A 1 117 ? 9.346 37.060 -16.601 1.00 19.55 116 LEU A N 1
ATOM 940 C CA . LEU A 1 117 ? 8.769 36.258 -15.530 1.00 20.64 116 LEU A CA 1
ATOM 941 C C . LEU A 1 117 ? 7.325 35.850 -15.853 1.00 23.93 116 LEU A C 1
ATOM 942 O O . LEU A 1 117 ? 6.787 34.871 -15.318 1.00 21.35 116 LEU A O 1
ATOM 966 N N . LEU A 1 119 ? 3.888 33.803 -18.925 1.00 22.23 118 LEU A N 1
ATOM 967 C CA . LEU A 1 119 ? 3.102 32.586 -18.752 1.00 27.47 118 LEU A CA 1
ATOM 968 C C . LEU A 1 119 ? 1.852 32.725 -19.607 1.00 25.44 118 LEU A C 1
ATOM 969 O O . LEU A 1 119 ? 0.726 32.804 -19.099 1.00 24.11 118 LEU A O 1
ATOM 974 N N . GLN A 1 120 ? 2.064 32.744 -20.916 1.00 21.64 119 GLN A N 1
ATOM 975 C CA . GLN A 1 120 ? 1.018 33.106 -21.859 1.00 20.17 119 GLN A CA 1
ATOM 976 C C . GLN A 1 120 ? -0.070 32.051 -21.965 1.00 19.34 119 GLN A C 1
ATOM 977 O O . GLN A 1 120 ? -1.141 32.306 -22.518 1.00 21.29 119 GLN A O 1
ATOM 983 N N . CYS A 1 121 ? 0.192 30.883 -21.387 1.00 20.14 120 CYS A N 1
ATOM 984 C CA . CYS A 1 121 ? -0.804 29.820 -21.333 1.00 22.73 120 CYS A CA 1
ATOM 985 C C . CYS A 1 121 ? -1.998 30.133 -20.426 1.00 20.90 120 CYS A C 1
ATOM 986 O O . CYS A 1 121 ? -2.987 29.400 -20.439 1.00 22.06 120 CYS A O 1
ATOM 989 N N . PHE A 1 122 ? -1.917 31.204 -19.637 1.00 21.69 121 PHE A N 1
ATOM 990 C CA . PHE A 1 122 ? -3.052 31.575 -18.791 1.00 19.14 121 PHE A CA 1
ATOM 991 C C . PHE A 1 122 ? -3.969 32.607 -19.429 1.00 22.83 121 PHE A C 1
ATOM 992 O O . PHE A 1 122 ? -4.909 33.094 -18.792 1.00 22.18 121 PHE A O 1
ATOM 1000 N N . ALA A 1 123 ? -3.708 32.921 -20.697 1.00 20.81 122 ALA A N 1
ATOM 1001 C CA . ALA A 1 123 ? -4.570 33.821 -21.452 1.00 17.46 122 ALA A CA 1
ATOM 1002 C C . ALA A 1 123 ? -5.986 33.276 -21.503 1.00 21.94 122 ALA A C 1
ATOM 1003 O O . ALA A 1 123 ? -6.193 32.060 -21.590 1.00 22.55 122 ALA A O 1
ATOM 1005 N N . ARG A 1 124 ? -6.960 34.178 -21.468 1.00 18.93 123 ARG A N 1
ATOM 1006 C CA . ARG A 1 124 ? -8.330 33.814 -21.779 1.00 21.07 123 ARG A CA 1
ATOM 1007 C C . ARG A 1 124 ? -8.593 34.015 -23.275 1.00 22.74 123 ARG A C 1
ATOM 1008 O O . ARG A 1 124 ? -8.562 35.151 -23.778 1.00 20.39 123 ARG A O 1
ATOM 1016 N N . TYR A 1 125 ? -8.839 32.911 -23.981 1.00 20.31 124 TYR A N 1
ATOM 1017 C CA . TYR A 1 125 ? -9.237 32.961 -25.387 1.00 23.37 124 TYR A CA 1
ATOM 1018 C C . TYR A 1 125 ? -10.755 32.893 -25.463 1.00 24.48 124 TYR A C 1
ATOM 1019 O O . TYR A 1 125 ? -11.359 31.951 -24.940 1.00 31.46 124 TYR A O 1
ATOM 1028 N N . PRO A 1 126 ? -11.381 33.890 -26.105 1.00 24.82 125 PRO A N 1
ATOM 1029 C CA . PRO A 1 126 ? -12.833 33.851 -26.327 1.00 30.95 125 PRO A CA 1
ATOM 1030 C C . PRO A 1 126 ? -13.247 32.548 -27.015 1.00 32.67 125 PRO A C 1
ATOM 1031 O O . PRO A 1 126 ? -12.411 31.915 -27.667 1.00 29.37 125 PRO A O 1
ATOM 1035 N N . ASP A 1 127 ? -14.509 32.149 -26.860 1.00 30.97 126 ASP A N 1
ATOM 1036 C CA . ASP A 1 127 ? -14.997 30.885 -27.426 1.00 36.36 126 ASP A CA 1
ATOM 1037 C C . ASP A 1 127 ? -14.709 30.737 -28.919 1.00 31.35 126 ASP A C 1
ATOM 1038 O O . ASP A 1 127 ? -14.366 29.653 -29.390 1.00 29.75 126 ASP A O 1
ATOM 1043 N N . HIS A 1 128 ? -14.855 31.826 -29.664 1.00 29.50 127 HIS A N 1
ATOM 1044 C CA . HIS A 1 128 ? -14.683 31.771 -31.114 1.00 38.03 127 HIS A CA 1
ATOM 1045 C C . HIS A 1 128 ? -13.213 31.777 -31.535 1.00 35.05 127 HIS A C 1
ATOM 1046 O O . HIS A 1 128 ? -12.901 31.704 -32.724 1.00 34.47 127 HIS A O 1
ATOM 1053 N N . MET A 1 129 ? -12.312 31.846 -30.559 1.00 25.30 128 MET A N 1
ATOM 1054 C CA . MET A 1 129 ? -10.883 31.897 -30.857 1.00 24.96 128 MET A CA 1
ATOM 1055 C C . MET A 1 129 ? -10.096 30.780 -30.185 1.00 24.43 128 MET A C 1
ATOM 1056 O O . MET A 1 129 ? -8.864 30.777 -30.257 1.00 23.41 128 MET A O 1
ATOM 1061 N N . LYS A 1 130 ? -10.775 29.850 -29.515 1.00 25.77 129 LYS A N 1
ATOM 1062 C CA . LYS A 1 130 ? -10.046 28.842 -28.752 1.00 26.18 129 LYS A CA 1
ATOM 1063 C C . LYS A 1 130 ? -9.128 27.958 -29.612 1.00 25.13 129 LYS A C 1
ATOM 1064 O O . LYS A 1 130 ? -8.134 27.437 -29.106 1.00 25.24 129 LYS A O 1
ATOM 1070 N N . GLN A 1 131 ? -9.435 27.814 -30.902 1.00 26.46 130 GLN A N 1
ATOM 1071 C CA . GLN A 1 131 ? -8.560 27.041 -31.795 1.00 26.03 130 GLN A CA 1
ATOM 1072 C C . GLN A 1 131 ? -7.245 27.757 -32.130 1.00 23.31 130 GLN A C 1
ATOM 1073 O O . GLN A 1 131 ? -6.421 27.214 -32.870 1.00 24.15 130 GLN A O 1
ATOM 1079 N N . HIS A 1 132 ? -7.049 28.972 -31.613 1.00 18.60 131 HIS A N 1
ATOM 1080 C CA . HIS A 1 132 ? -5.817 29.719 -31.881 1.00 21.72 131 HIS A CA 1
ATOM 1081 C C . HIS A 1 132 ? -4.876 29.779 -30.682 1.00 18.16 131 HIS A C 1
ATOM 1082 O O . HIS A 1 132 ? -3.883 30.518 -30.692 1.00 23.73 131 HIS A O 1
ATOM 1089 N N . ASP A 1 133 ? -5.190 29.010 -29.647 1.00 21.87 132 ASP A N 1
ATOM 1090 C CA . ASP A 1 133 ? -4.420 29.055 -28.412 1.00 20.64 132 ASP A CA 1
ATOM 1091 C C . ASP A 1 133 ? -3.264 28.054 -28.483 1.00 21.07 132 ASP A C 1
ATOM 1092 O O . ASP A 1 133 ? -3.399 26.924 -28.020 1.00 22.58 132 ASP A O 1
ATOM 1097 N N . PHE A 1 134 ? -2.129 28.470 -29.040 1.00 21.27 133 PHE A N 1
ATOM 1098 C CA . PHE A 1 134 ? -0.962 27.583 -29.123 1.00 21.11 133 PHE A CA 1
ATOM 1099 C C . PHE A 1 134 ? -0.490 27.145 -27.736 1.00 18.64 133 PHE A C 1
ATOM 1100 O O . PHE A 1 134 ? -0.106 25.990 -27.515 1.00 21.16 133 PHE A O 1
ATOM 1108 N N . PHE A 1 135 ? -0.505 28.084 -26.805 1.00 20.33 134 PHE A N 1
ATOM 1109 C CA . PHE A 1 135 ? 0.152 27.873 -25.525 1.00 17.98 134 PHE A CA 1
ATOM 1110 C C . PHE A 1 135 ? -0.412 26.699 -24.743 1.00 20.48 134 PHE A C 1
ATOM 1111 O O . PHE A 1 135 ? 0.348 25.844 -24.270 1.00 24.11 134 PHE A O 1
ATOM 1119 N N . LYS A 1 136 ? -1.738 26.638 -24.614 1.00 18.62 135 LYS A N 1
ATOM 1120 C CA . LYS A 1 136 ? -2.352 25.531 -23.889 1.00 19.30 135 LYS A CA 1
ATOM 1121 C C . LYS A 1 136 ? -2.185 24.240 -24.661 1.00 22.53 135 LYS A C 1
ATOM 1122 O O . LYS A 1 136 ? -2.084 23.168 -24.078 1.00 24.24 135 LYS A O 1
ATOM 1128 N N . SER A 1 137 ? -2.131 24.336 -25.981 1.00 21.82 136 SER A N 1
ATOM 1129 C CA . SER A 1 137 ? -2.096 23.118 -26.786 1.00 23.54 136 SER A CA 1
ATOM 1130 C C . SER A 1 137 ? -0.762 22.376 -26.666 1.00 24.25 136 SER A C 1
ATOM 1131 O O . SER A 1 137 ? -0.700 21.172 -26.904 1.00 22.91 136 SER A O 1
ATOM 1134 N N . ALA A 1 138 ? 0.293 23.087 -26.277 1.00 23.06 137 ALA A N 1
ATOM 1135 C CA . ALA A 1 138 ? 1.623 22.487 -26.137 1.00 27.23 137 ALA A CA 1
ATOM 1136 C C . ALA A 1 138 ? 1.764 21.753 -24.802 1.00 25.02 137 ALA A C 1
ATOM 1137 O O . ALA A 1 138 ? 2.742 21.032 -24.579 1.00 26.38 137 ALA A O 1
ATOM 1139 N N . MET A 1 139 ? 0.787 21.948 -23.921 1.00 23.71 138 MET A N 1
ATOM 1140 C CA . MET A 1 139 ? 0.808 21.353 -22.579 1.00 21.16 138 MET A CA 1
ATOM 1141 C C . MET A 1 139 ? 0.296 19.913 -22.575 1.00 27.57 138 MET A C 1
ATOM 1142 O O . MET A 1 139 ? -0.505 19.535 -23.431 1.00 28.21 138 MET A O 1
ATOM 1147 N N . PRO A 1 140 ? 0.744 19.094 -21.603 1.00 28.03 139 PRO A N 1
ATOM 1148 C CA . PRO A 1 140 ? 1.641 19.414 -20.479 1.00 24.40 139 PRO A CA 1
ATOM 1149 C C . PRO A 1 140 ? 3.134 19.386 -20.804 1.00 27.48 139 PRO A C 1
ATOM 1150 O O . PRO A 1 140 ? 3.910 19.842 -19.963 1.00 26.47 139 PRO A O 1
ATOM 1154 N N . GLU A 1 141 ? 3.535 18.854 -21.961 1.00 22.93 140 GLU A N 1
ATOM 1155 C CA . GLU A 1 141 ? 4.963 18.785 -22.296 1.00 25.37 140 GLU A CA 1
ATOM 1156 C C . GLU A 1 141 ? 5.605 20.166 -22.336 1.00 26.51 140 GLU A C 1
ATOM 1157 O O . GLU A 1 141 ? 6.780 20.326 -21.969 1.00 22.08 140 GLU A O 1
ATOM 1163 N N . GLY A 1 142 ? 4.837 21.150 -22.799 1.00 22.72 141 GLY A N 1
ATOM 1164 C CA . GLY A 1 142 ? 5.231 22.541 -22.693 1.00 20.14 141 GLY A CA 1
ATOM 1165 C C . GLY A 1 142 ? 5.927 23.111 -23.913 1.00 22.46 141 GLY A C 1
ATOM 1166 O O . GLY A 1 142 ? 5.934 22.516 -24.995 1.00 20.08 141 GLY A O 1
ATOM 1167 N N . TYR A 1 143 ? 6.503 24.291 -23.738 1.00 22.44 142 TYR A N 1
ATOM 1168 C CA . TYR A 1 143 ? 7.174 24.968 -24.840 1.00 19.01 142 TYR A CA 1
ATOM 1169 C C . TYR A 1 143 ? 8.400 25.710 -24.343 1.00 22.66 142 TYR A C 1
ATOM 1170 O O . TYR A 1 143 ? 8.517 26.013 -23.152 1.00 24.70 142 TYR A O 1
ATOM 1179 N N . VAL A 1 144 ? 9.306 25.998 -25.273 1.00 19.36 143 VAL A N 1
ATOM 1180 C CA . VAL A 1 144 ? 10.453 26.845 -24.989 1.00 21.74 143 VAL A CA 1
ATOM 1181 C C . VAL A 1 144 ? 10.087 28.226 -25.467 1.00 25.15 143 VAL A C 1
ATOM 1182 O O . VAL A 1 144 ? 9.610 28.377 -26.600 1.00 24.05 143 VAL A O 1
ATOM 1186 N N . GLN A 1 145 ? 10.265 29.230 -24.607 1.00 19.02 144 GLN A N 1
ATOM 1187 C CA . GLN A 1 145 ? 10.019 30.622 -24.992 1.00 18.72 144 GLN A CA 1
ATOM 1188 C C . GLN A 1 145 ? 11.349 31.371 -25.001 1.00 24.28 144 GLN A C 1
ATOM 1189 O O . GLN A 1 145 ? 12.013 31.474 -23.965 1.00 22.88 144 GLN A O 1
ATOM 1195 N N . GLU A 1 146 ? 11.737 31.886 -26.167 1.00 19.09 145 GLU A N 1
ATOM 1196 C CA . GLU A 1 146 ? 12.988 32.623 -26.311 1.00 19.07 145 GLU A CA 1
ATOM 1197 C C . GLU A 1 146 ? 12.691 34.056 -26.697 1.00 20.45 145 GLU A C 1
ATOM 1198 O O . GLU A 1 146 ? 11.832 34.304 -27.545 1.00 21.77 145 GLU A O 1
ATOM 1204 N N . ARG A 1 147 ? 13.411 34.997 -26.098 1.00 19.74 146 ARG A N 1
ATOM 1205 C CA . ARG A 1 147 ? 13.269 36.390 -26.496 1.00 16.18 146 ARG A CA 1
ATOM 1206 C C . ARG A 1 147 ? 14.611 37.063 -26.633 1.00 21.92 146 ARG A C 1
ATOM 1207 O O . ARG A 1 147 ? 15.588 36.664 -26.003 1.00 18.69 146 ARG A O 1
ATOM 1215 N N . THR A 1 148 ? 14.654 38.087 -27.480 1.00 22.87 147 THR A N 1
ATOM 1216 C CA . THR A 1 148 ? 15.657 39.125 -27.352 1.00 22.98 147 THR A CA 1
ATOM 1217 C C . THR A 1 148 ? 14.875 40.400 -27.067 1.00 21.01 147 THR A C 1
ATOM 1218 O O . THR A 1 148 ? 13.864 40.675 -27.726 1.00 19.94 147 THR A O 1
ATOM 1222 N N . ILE A 1 149 ? 15.313 41.146 -26.060 1.00 18.82 148 ILE A N 1
ATOM 1223 C CA . ILE A 1 149 ? 14.661 42.402 -25.698 1.00 19.11 148 ILE A CA 1
ATOM 1224 C C . ILE A 1 149 ? 15.674 43.517 -25.849 1.00 24.24 148 ILE A C 1
ATOM 1225 O O . ILE A 1 149 ? 16.684 43.539 -25.137 1.00 20.70 148 ILE A O 1
ATOM 1230 N N . PHE A 1 150 ? 15.411 44.436 -26.778 1.00 20.78 149 PHE A N 1
ATOM 1231 C CA . PHE A 1 150 ? 16.320 45.552 -27.019 1.00 24.58 149 PHE A CA 1
ATOM 1232 C C . PHE A 1 150 ? 15.836 46.816 -26.324 1.00 21.31 149 PHE A C 1
ATOM 1233 O O . PHE A 1 150 ? 14.809 47.376 -26.714 1.00 21.80 149 PHE A O 1
ATOM 1241 N N . PHE A 1 151 ? 16.584 47.275 -25.320 1.00 19.66 150 PHE A N 1
ATOM 1242 C CA . PHE A 1 151 ? 16.266 48.530 -24.640 1.00 20.65 150 PHE A CA 1
ATOM 1243 C C . PHE A 1 151 ? 16.846 49.689 -25.430 1.00 24.70 150 PHE A C 1
ATOM 1244 O O . PHE A 1 151 ? 18.060 49.733 -25.663 1.00 23.98 150 PHE A O 1
ATOM 1252 N N . LYS A 1 152 ? 15.981 50.610 -25.855 1.00 21.59 151 LYS A N 1
ATOM 1253 C CA . LYS A 1 152 ? 16.409 51.694 -26.740 1.00 25.73 151 LYS A CA 1
ATOM 1254 C C . LYS A 1 152 ? 17.522 52.512 -26.103 1.00 26.93 151 LYS A C 1
ATOM 1255 O O . LYS A 1 152 ? 17.419 52.925 -24.945 1.00 26.86 151 LYS A O 1
ATOM 1261 N N . ASP A 1 153 ? 18.596 52.717 -26.865 1.00 29.61 152 ASP A N 1
ATOM 1262 C CA . ASP A 1 153 ? 19.766 53.459 -26.396 1.00 29.84 152 ASP A CA 1
ATOM 1263 C C . ASP A 1 153 ? 20.420 52.831 -25.167 1.00 27.50 152 ASP A C 1
ATOM 1264 O O . ASP A 1 153 ? 21.013 53.528 -24.346 1.00 31.54 152 ASP A O 1
ATOM 1269 N N . ASP A 1 154 ? 20.317 51.509 -25.048 1.00 27.03 153 ASP A N 1
ATOM 1270 C CA . ASP A 1 154 ? 20.944 50.796 -23.939 1.00 24.51 153 ASP A CA 1
ATOM 1271 C C . ASP A 1 154 ? 21.187 49.344 -24.351 1.00 26.96 153 ASP A C 1
ATOM 1272 O O . ASP A 1 154 ? 21.247 49.044 -25.547 1.00 28.14 153 ASP A O 1
ATOM 1277 N N . GLY A 1 155 ? 21.316 48.448 -23.371 1.00 26.67 154 GLY A N 1
ATOM 1278 C CA . GLY A 1 155 ? 21.672 47.062 -23.647 1.00 23.52 154 GLY A CA 1
ATOM 1279 C C . GLY A 1 155 ? 20.500 46.186 -24.047 1.00 22.76 154 GLY A C 1
ATOM 1280 O O . GLY A 1 155 ? 19.402 46.681 -24.315 1.00 24.35 154 GLY A O 1
ATOM 1281 N N . ASN A 1 156 ? 20.736 44.880 -24.109 1.00 21.94 155 ASN A N 1
ATOM 1282 C CA . ASN A 1 156 ? 19.674 43.939 -24.457 1.00 21.10 155 ASN A CA 1
ATOM 1283 C C . ASN A 1 156 ? 19.679 42.735 -23.528 1.00 20.95 155 ASN A C 1
ATOM 1284 O O . ASN A 1 156 ? 20.732 42.360 -23.002 1.00 24.41 155 ASN A O 1
ATOM 1289 N N . TYR A 1 157 ? 18.506 42.138 -23.330 1.00 23.17 156 TYR A N 1
ATOM 1290 C CA . TYR A 1 157 ? 18.402 40.844 -22.659 1.00 23.17 156 TYR A CA 1
ATOM 1291 C C . TYR A 1 157 ? 18.174 39.771 -23.705 1.00 21.83 156 TYR A C 1
ATOM 1292 O O . TYR A 1 157 ? 17.443 39.989 -24.676 1.00 22.78 156 TYR A O 1
ATOM 1301 N N . LYS A 1 158 ? 18.763 38.600 -23.487 1.00 20.50 157 LYS A N 1
ATOM 1302 C CA . LYS A 1 158 ? 18.390 37.411 -24.241 1.00 20.11 157 LYS A CA 1
ATOM 1303 C C . LYS A 1 158 ? 17.929 36.367 -23.235 1.00 21.33 157 LYS A C 1
ATOM 1304 O O . LYS A 1 158 ? 18.610 36.120 -22.243 1.00 23.40 157 LYS A O 1
ATOM 1310 N N . THR A 1 159 ? 16.756 35.787 -23.463 1.00 22.28 158 THR A N 1
ATOM 1311 C CA . THR A 1 159 ? 16.165 34.888 -22.468 1.00 19.96 158 THR A CA 1
ATOM 1312 C C . THR A 1 159 ? 15.753 33.583 -23.119 1.00 25.44 158 THR A C 1
ATOM 1313 O O . THR A 1 159 ? 15.323 33.558 -24.278 1.00 23.50 158 THR A O 1
ATOM 1317 N N . ARG A 1 160 ? 15.918 32.492 -22.381 1.00 21.44 159 ARG A N 1
ATOM 1318 C CA . ARG A 1 160 ? 15.429 31.200 -22.816 1.00 22.12 159 ARG A CA 1
ATOM 1319 C C . ARG A 1 160 ? 14.706 30.594 -21.639 1.00 26.94 159 ARG A C 1
ATOM 1320 O O . ARG A 1 160 ? 15.292 30.419 -20.564 1.00 21.78 159 ARG A O 1
ATOM 1328 N N . ALA A 1 161 ? 13.426 30.293 -21.833 1.00 20.43 160 ALA A N 1
ATOM 1329 C CA . ALA A 1 161 ? 12.605 29.750 -20.762 1.00 20.02 160 ALA A CA 1
ATOM 1330 C C . ALA A 1 161 ? 11.943 28.466 -21.196 1.00 22.27 160 ALA A C 1
ATOM 1331 O O . ALA A 1 161 ? 11.602 28.289 -22.372 1.00 24.97 160 ALA A O 1
ATOM 1333 N N . GLU A 1 162 ? 11.750 27.571 -20.236 1.00 22.00 161 GLU A N 1
ATOM 1334 C CA . GLU A 1 162 ? 10.919 26.401 -20.458 1.00 20.06 161 GLU A CA 1
ATOM 1335 C C . GLU A 1 162 ? 9.673 26.530 -19.591 1.00 28.25 161 GLU A C 1
ATOM 1336 O O . GLU A 1 162 ? 9.761 26.735 -18.367 1.00 23.14 161 GLU A O 1
ATOM 1342 N N . VAL A 1 163 ? 8.518 26.445 -20.245 1.00 20.32 162 VAL A N 1
ATOM 1343 C CA . VAL A 1 163 ? 7.231 26.534 -19.573 1.00 19.55 162 VAL A CA 1
ATOM 1344 C C . VAL A 1 163 ? 6.534 25.197 -19.752 1.00 23.95 162 VAL A C 1
ATOM 1345 O O . VAL A 1 163 ? 6.258 24.782 -20.879 1.00 23.99 162 VAL A O 1
ATOM 1349 N N . LYS A 1 164 ? 6.267 24.502 -18.655 1.00 20.61 163 LYS A N 1
ATOM 1350 C CA . LYS A 1 164 ? 5.684 23.168 -18.773 1.00 22.04 163 LYS A CA 1
ATOM 1351 C C . LYS A 1 164 ? 5.098 22.739 -17.446 1.00 24.46 163 LYS A C 1
ATOM 1352 O O . LYS A 1 164 ? 5.382 23.348 -16.412 1.00 22.76 163 LYS A O 1
ATOM 1358 N N . PHE A 1 165 ? 4.298 21.680 -17.450 1.00 21.86 164 PHE A N 1
ATOM 1359 C CA . PHE A 1 165 ? 3.848 21.149 -16.175 1.00 22.67 164 PHE A CA 1
ATOM 1360 C C . PHE A 1 165 ? 4.931 20.257 -15.592 1.00 26.92 164 PHE A C 1
ATOM 1361 O O . PHE A 1 165 ? 5.510 19.432 -16.299 1.00 29.65 164 PHE A O 1
ATOM 1369 N N . GLU A 1 166 ? 5.211 20.445 -14.307 1.00 24.14 165 GLU A N 1
ATOM 1370 C CA . GLU A 1 166 ? 5.982 19.472 -13.537 1.00 25.38 165 GLU A CA 1
ATOM 1371 C C . GLU A 1 166 ? 5.025 18.950 -12.483 1.00 30.07 165 GLU A C 1
ATOM 1372 O O . GLU A 1 166 ? 4.758 19.630 -11.485 1.00 27.99 165 GLU A O 1
ATOM 1378 N N . GLY A 1 167 ? 4.487 17.755 -12.723 1.00 27.29 166 GLY A N 1
ATOM 1379 C CA . GLY A 1 167 ? 3.373 17.255 -11.935 1.00 27.82 166 GLY A CA 1
ATOM 1380 C C . GLY A 1 167 ? 2.203 18.227 -12.012 1.00 29.80 166 GLY A C 1
ATOM 1381 O O . GLY A 1 167 ? 1.859 18.705 -13.099 1.00 28.14 166 GLY A O 1
ATOM 1382 N N . ASP A 1 168 ? 1.610 18.547 -10.866 1.00 30.23 167 ASP A N 1
ATOM 1383 C CA . ASP A 1 168 ? 0.446 19.440 -10.830 1.00 29.52 167 ASP A CA 1
ATOM 1384 C C . ASP A 1 168 ? 0.761 20.917 -11.050 1.00 34.01 167 ASP A C 1
ATOM 1385 O O . ASP A 1 168 ? -0.148 21.741 -11.204 1.00 34.49 167 ASP A O 1
ATOM 1390 N N . THR A 1 169 ? 2.041 21.265 -11.056 1.00 25.07 168 THR A N 1
ATOM 1391 C CA . THR A 1 169 ? 2.426 22.677 -11.082 1.00 24.03 168 THR A CA 1
ATOM 1392 C C . THR A 1 169 ? 2.911 23.130 -12.459 1.00 23.58 168 THR A C 1
ATOM 1393 O O . THR A 1 169 ? 3.666 22.426 -13.126 1.00 25.89 168 THR A O 1
ATOM 1397 N N . LEU A 1 170 ? 2.476 24.311 -12.881 1.00 21.94 169 LEU A N 1
ATOM 1398 C CA . LEU A 1 170 ? 3.000 24.900 -14.109 1.00 20.97 169 LEU A CA 1
ATOM 1399 C C . LEU A 1 170 ? 4.280 25.636 -13.731 1.00 27.22 169 LEU A C 1
ATOM 1400 O O . LEU A 1 170 ? 4.267 26.494 -12.843 1.00 24.28 169 LEU A O 1
ATOM 1405 N N . VAL A 1 171 ? 5.386 2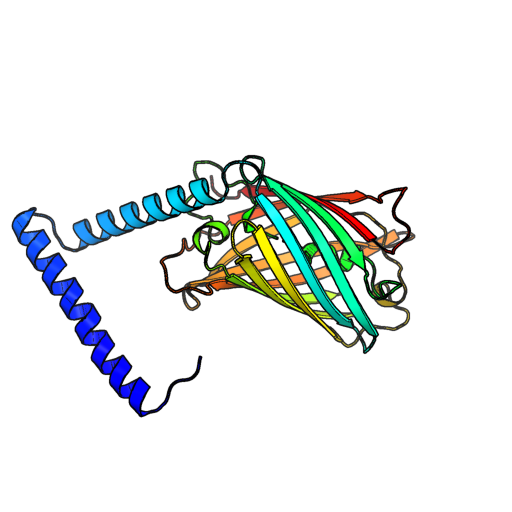5.304 -14.394 1.00 20.73 170 VAL A N 1
ATOM 1406 C CA . VAL A 1 171 ? 6.679 25.884 -14.031 1.00 21.32 170 VAL A CA 1
ATOM 1407 C C . VAL A 1 171 ? 7.274 26.682 -15.191 1.00 23.85 170 VAL A C 1
ATOM 1408 O O . VAL A 1 171 ? 7.240 26.230 -16.340 1.00 26.68 170 VAL A O 1
ATOM 1412 N N . ASN A 1 172 ? 7.793 27.873 -14.883 1.00 22.81 171 ASN A N 1
ATOM 1413 C CA . ASN A 1 172 ? 8.520 28.712 -15.835 1.00 22.89 171 ASN A CA 1
ATOM 1414 C C . ASN A 1 172 ? 9.979 28.848 -15.371 1.00 27.04 171 ASN A C 1
ATOM 1415 O O . ASN A 1 172 ? 10.267 29.556 -14.397 1.00 25.87 171 ASN A O 1
ATOM 1420 N N . ARG A 1 173 ? 10.888 28.141 -16.038 1.00 23.21 172 ARG A N 1
ATOM 1421 C CA . ARG A 1 173 ? 12.310 28.155 -15.671 1.00 23.14 172 ARG A CA 1
ATOM 1422 C C . ARG A 1 173 ? 13.089 28.924 -16.732 1.00 23.32 172 ARG A C 1
ATOM 1423 O O . ARG A 1 173 ? 13.091 28.533 -17.897 1.00 22.98 172 ARG A O 1
ATOM 1431 N N . ILE A 1 174 ? 13.756 30.000 -16.316 1.00 21.72 173 ILE A N 1
ATOM 1432 C CA . ILE A 1 174 ? 14.364 30.957 -17.242 1.00 21.80 173 ILE A CA 1
ATOM 1433 C C . ILE A 1 174 ? 15.862 31.169 -17.000 1.00 23.50 173 ILE A C 1
ATOM 1434 O O . ILE A 1 174 ? 16.320 31.209 -15.853 1.00 27.05 173 ILE A O 1
ATOM 1439 N N . GLU A 1 175 ? 16.619 31.297 -18.088 1.00 22.65 174 GLU A N 1
ATOM 1440 C CA . GLU A 1 175 ? 17.979 31.818 -18.021 1.00 24.18 174 GLU A CA 1
ATOM 1441 C C . GLU A 1 175 ? 17.984 33.141 -18.771 1.00 26.82 174 GLU A C 1
ATOM 1442 O O . GLU A 1 175 ? 17.437 33.224 -19.876 1.00 25.50 174 GLU A O 1
ATOM 1448 N N . LEU A 1 176 ? 18.586 34.171 -18.177 1.00 20.51 175 LEU A N 1
ATOM 1449 C CA . LEU A 1 176 ? 18.633 35.490 -18.811 1.00 22.64 175 LEU A CA 1
ATOM 1450 C C . LEU A 1 176 ? 20.076 35.977 -18.885 1.00 25.48 175 LEU A C 1
ATOM 1451 O O . LEU A 1 176 ? 20.825 35.861 -17.912 1.00 25.67 175 LEU A O 1
ATOM 1456 N N . LYS A 1 177 ? 20.459 36.514 -20.041 1.00 22.61 176 LYS A N 1
ATOM 1457 C CA . LYS A 1 177 ? 21.749 37.178 -20.182 1.00 22.32 176 LYS A CA 1
ATOM 1458 C C . LYS A 1 177 ? 21.561 38.578 -20.752 1.00 21.27 176 LYS A C 1
ATOM 1459 O O . LYS A 1 177 ? 20.934 38.754 -21.804 1.00 25.60 176 LYS A O 1
ATOM 1465 N N . GLY A 1 178 ? 22.109 39.571 -20.059 1.00 24.42 177 GLY A N 1
ATOM 1466 C CA . GLY A 1 178 ? 22.033 40.942 -20.523 1.00 23.98 177 GLY A CA 1
ATOM 1467 C C . GLY A 1 178 ? 23.428 41.461 -20.788 1.00 25.70 177 GLY A C 1
ATOM 1468 O O . GLY A 1 178 ? 24.341 41.207 -19.998 1.00 24.25 177 GLY A O 1
ATOM 1469 N N . ILE A 1 179 ? 23.604 42.178 -21.897 1.00 26.22 178 ILE A N 1
ATOM 1470 C CA . ILE A 1 179 ? 24.915 42.723 -22.249 1.00 26.26 178 ILE A CA 1
ATOM 1471 C C . ILE A 1 179 ? 24.800 44.159 -22.745 1.00 25.51 178 ILE A C 1
ATOM 1472 O O . ILE A 1 179 ? 23.716 44.594 -23.155 1.00 26.29 178 ILE A O 1
ATOM 1477 N N . ASP A 1 180 ? 25.914 44.886 -22.672 1.00 30.12 179 ASP A N 1
ATOM 1478 C CA . ASP A 1 180 ? 26.045 46.237 -23.238 1.00 33.39 179 ASP A CA 1
ATOM 1479 C C . ASP A 1 180 ? 25.179 47.319 -22.600 1.00 31.73 179 ASP A C 1
ATOM 1480 O O . ASP A 1 180 ? 24.837 48.310 -23.253 1.00 29.08 179 ASP A O 1
ATOM 1485 N N . PHE A 1 181 ? 24.841 47.141 -21.327 1.00 29.33 180 PHE A N 1
ATOM 1486 C CA . PHE A 1 181 ? 24.093 48.162 -20.602 1.00 31.41 180 PHE A CA 1
ATOM 1487 C C . PHE A 1 181 ? 25.007 49.263 -20.083 1.00 29.52 180 PHE A C 1
ATOM 1488 O O . PHE A 1 181 ? 26.136 48.997 -19.656 1.00 31.36 180 PHE A O 1
ATOM 1496 N N . LYS A 1 182 ? 24.530 50.504 -20.142 1.00 28.55 181 LYS A N 1
ATOM 1497 C CA . LYS A 1 182 ? 25.257 51.617 -19.541 1.00 33.45 181 LYS A CA 1
ATOM 1498 C C . LYS A 1 182 ? 25.141 51.504 -18.024 1.00 36.45 181 LYS A C 1
ATOM 1499 O O . LYS A 1 182 ? 24.057 51.255 -17.502 1.00 33.52 181 LYS A O 1
ATOM 1505 N N . GLU A 1 183 ? 26.247 51.680 -17.307 1.00 39.25 182 GLU A N 1
ATOM 1506 C CA . GLU A 1 183 ? 26.208 51.513 -15.853 1.00 46.76 182 GLU A CA 1
ATOM 1507 C C . GLU A 1 183 ? 25.414 52.644 -15.195 1.00 45.78 182 GLU A C 1
ATOM 1508 O O . GLU A 1 183 ? 24.974 52.524 -14.048 1.00 48.60 182 GLU A O 1
ATOM 1514 N N . ASP A 1 184 ? 25.216 53.726 -15.944 1.00 37.97 183 ASP A N 1
ATOM 1515 C CA . ASP A 1 184 ? 24.469 54.890 -15.477 1.00 44.34 183 ASP A CA 1
ATOM 1516 C C . ASP A 1 184 ? 23.166 55.087 -16.250 1.00 41.71 183 ASP A C 1
ATOM 1517 O O . ASP A 1 184 ? 22.538 56.146 -16.169 1.00 43.31 183 ASP A O 1
ATOM 1522 N N . GLY A 1 185 ? 22.766 54.071 -17.006 1.00 38.76 184 GLY A N 1
ATOM 1523 C CA . GLY A 1 185 ? 21.552 54.154 -17.800 1.00 34.83 184 GLY A CA 1
ATOM 1524 C C . GLY A 1 185 ? 20.297 53.934 -16.979 1.00 32.61 184 GLY A C 1
ATOM 1525 O O . GLY A 1 185 ? 20.355 53.839 -15.752 1.00 29.88 184 GLY A O 1
ATOM 1526 N N . ASN A 1 186 ? 19.156 53.836 -17.653 1.00 27.73 185 ASN A N 1
ATOM 1527 C CA . ASN A 1 186 ? 17.886 53.683 -16.949 1.00 27.00 185 ASN A CA 1
ATOM 1528 C C . ASN A 1 186 ? 17.731 52.327 -16.271 1.00 29.34 185 ASN A C 1
ATOM 1529 O O . ASN A 1 186 ? 16.992 52.191 -15.290 1.00 25.46 185 ASN A O 1
ATOM 1534 N N . ILE A 1 187 ? 18.435 51.326 -16.792 1.00 24.61 186 ILE A N 1
ATOM 1535 C CA . ILE A 1 187 ? 18.331 49.975 -16.262 1.00 22.55 186 ILE A CA 1
ATOM 1536 C C . ILE A 1 187 ? 19.270 49.781 -15.071 1.00 28.98 186 ILE A C 1
ATOM 1537 O O . ILE A 1 187 ? 18.825 49.571 -13.937 1.00 27.75 186 ILE A O 1
ATOM 1542 N N . LEU A 1 188 ? 20.574 49.841 -15.327 1.00 29.56 187 LEU A N 1
ATOM 1543 C CA . LEU A 1 188 ? 21.545 49.614 -14.258 1.00 32.63 187 LEU A CA 1
ATOM 1544 C C . LEU A 1 188 ? 21.538 50.741 -13.226 1.00 31.51 187 LEU A C 1
ATOM 1545 O O . LEU A 1 188 ? 21.936 50.538 -12.075 1.00 32.03 187 LEU A O 1
ATOM 1550 N N . GLY A 1 189 ? 21.061 51.914 -13.635 1.00 29.15 188 GLY A N 1
ATOM 1551 C CA . GLY A 1 189 ? 20.969 53.054 -12.735 1.00 31.06 188 GLY A CA 1
ATOM 1552 C C . GLY A 1 189 ? 19.656 53.127 -11.971 1.00 30.49 188 GLY A C 1
ATOM 1553 O O . GLY A 1 189 ? 19.449 54.057 -11.183 1.00 30.70 188 GLY A O 1
ATOM 1554 N N . HIS A 1 190 ? 18.773 52.154 -12.203 1.00 25.63 189 HIS A N 1
ATOM 1555 C CA . HIS A 1 190 ? 17.470 52.095 -11.531 1.00 24.73 189 HIS A CA 1
ATOM 1556 C C . HIS A 1 190 ? 16.696 53.402 -11.648 1.00 27.20 189 HIS A C 1
ATOM 1557 O O . HIS A 1 190 ? 16.424 54.071 -10.641 1.00 26.76 189 HIS A O 1
ATOM 1564 N N . LYS A 1 191 ? 16.340 53.768 -12.872 1.00 24.37 190 LYS A N 1
ATOM 1565 C CA . LYS A 1 191 ? 15.638 55.022 -13.101 1.00 23.27 190 LYS A CA 1
ATOM 1566 C C . LYS A 1 191 ? 14.230 54.796 -13.660 1.00 24.18 190 LYS A C 1
ATOM 1567 O O . LYS A 1 191 ? 13.645 55.698 -14.263 1.00 23.91 190 LYS A O 1
ATOM 1573 N N . LEU A 1 192 ? 13.692 53.592 -13.469 1.00 21.38 191 LEU A N 1
ATOM 1574 C CA . LEU A 1 192 ? 12.359 53.261 -13.994 1.00 20.49 191 LEU A CA 1
ATOM 1575 C C . LEU A 1 192 ? 11.298 53.224 -12.895 1.00 24.47 191 LEU A C 1
ATOM 1576 O O . LEU A 1 192 ? 11.548 52.708 -11.793 1.00 25.40 191 LEU A O 1
ATOM 1581 N N . GLU A 1 193 ? 10.122 53.777 -13.191 1.00 22.81 192 GLU A N 1
ATOM 1582 C CA . GLU A 1 193 ? 9.012 53.807 -12.237 1.00 20.66 192 GLU A CA 1
ATOM 1583 C C . GLU A 1 193 ? 8.561 52.389 -11.916 1.00 21.82 192 GLU A C 1
ATOM 1584 O O . GLU A 1 193 ? 8.626 51.503 -12.767 1.00 19.22 192 GLU A O 1
ATOM 1590 N N . TYR A 1 194 ? 8.092 52.172 -10.692 1.00 20.39 193 TYR A N 1
ATOM 1591 C CA . TYR A 1 194 ? 7.555 50.853 -10.348 1.00 22.46 193 TYR A CA 1
ATOM 1592 C C . TYR A 1 194 ? 6.083 50.791 -10.721 1.00 21.83 193 TYR A C 1
ATOM 1593 O O . TYR A 1 194 ? 5.201 50.858 -9.850 1.00 22.08 193 TYR A O 1
ATOM 1602 N N . ASN A 1 195 ? 5.826 50.698 -12.023 1.00 19.33 194 ASN A N 1
ATOM 1603 C CA . ASN A 1 195 ? 4.463 50.575 -12.526 1.00 20.43 194 ASN A CA 1
ATOM 1604 C C . ASN A 1 195 ? 4.516 49.954 -13.911 1.00 19.66 194 ASN A C 1
ATOM 1605 O O . ASN A 1 195 ? 5.600 49.580 -14.379 1.00 17.66 194 ASN A O 1
ATOM 1610 N N . TYR A 1 196 ? 3.375 49.807 -14.570 1.00 17.57 195 TYR A N 1
ATOM 1611 C CA . TYR A 1 196 ? 3.397 49.055 -15.818 1.00 16.99 195 TYR A CA 1
ATOM 1612 C C . TYR A 1 196 ? 2.223 49.423 -16.693 1.00 19.61 195 TYR A C 1
ATOM 1613 O O . TYR A 1 196 ? 1.076 49.475 -16.221 1.00 22.18 195 TYR A O 1
ATOM 1622 N N . ASN A 1 197 ? 2.514 49.697 -17.965 1.00 16.71 196 ASN A N 1
ATOM 1623 C CA . ASN A 1 197 ? 1.476 50.067 -18.911 1.00 16.68 196 ASN A CA 1
ATOM 1624 C C . ASN A 1 197 ? 0.823 48.824 -19.498 1.00 16.24 196 ASN A C 1
ATOM 1625 O O . ASN A 1 197 ? 1.352 47.717 -19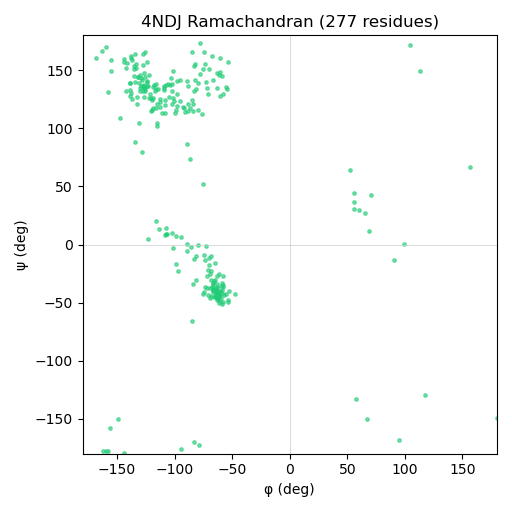.377 1.00 19.00 196 ASN A O 1
ATOM 1630 N N . SER A 1 198 ? -0.327 49.015 -20.138 1.00 16.28 197 SER A N 1
ATOM 1631 C CA . SER A 1 198 ? -1.002 47.921 -20.834 1.00 16.88 197 SER A CA 1
ATOM 1632 C C . SER A 1 198 ? -0.507 47.840 -22.274 1.00 19.92 197 SER A C 1
ATOM 1633 O O . SER A 1 198 ? -0.293 48.870 -22.931 1.00 17.59 197 SER A O 1
ATOM 1636 N N . HIS A 1 199 ? -0.338 46.617 -22.764 1.00 15.50 198 HIS A N 1
ATOM 1637 C CA . HIS A 1 199 ? 0.244 46.404 -24.089 1.00 19.16 198 HIS A CA 1
ATOM 1638 C C . HIS A 1 199 ? -0.503 45.328 -24.844 1.00 21.14 198 HIS A C 1
ATOM 1639 O O . HIS A 1 199 ? -1.202 44.508 -24.237 1.00 18.38 198 HIS A O 1
ATOM 1646 N N . ASN A 1 200 ? -0.337 45.324 -26.169 1.00 16.55 199 ASN A N 1
ATOM 1647 C CA . ASN A 1 200 ? -0.760 44.193 -26.988 1.00 15.69 199 ASN A CA 1
ATOM 1648 C C . ASN A 1 200 ? 0.441 43.395 -27.484 1.00 20.50 199 ASN A C 1
ATOM 1649 O O . ASN A 1 200 ? 1.445 43.973 -27.934 1.00 19.77 199 ASN A O 1
ATOM 1654 N N . VAL A 1 201 ? 0.320 42.074 -27.428 1.00 16.62 200 VAL A N 1
ATOM 1655 C CA . VAL A 1 201 ? 1.372 41.167 -27.896 1.00 18.92 200 VAL A CA 1
ATOM 1656 C C . VAL A 1 201 ? 0.878 40.529 -29.186 1.00 19.52 200 VAL A C 1
ATOM 1657 O O . VAL A 1 201 ? -0.094 39.774 -29.162 1.00 19.22 200 VAL A O 1
ATOM 1661 N N . TYR A 1 202 ? 1.519 40.847 -30.311 1.00 16.59 201 TYR A N 1
ATOM 1662 C CA . TYR A 1 202 ? 1.026 40.387 -31.606 1.00 17.90 201 TYR A CA 1
ATOM 1663 C C . TYR A 1 202 ? 1.599 39.040 -31.953 1.00 19.07 201 TYR A C 1
ATOM 1664 O O . TYR A 1 202 ? 2.819 38.905 -32.053 1.00 18.09 201 TYR A O 1
ATOM 1673 N N . ILE A 1 203 ? 0.720 38.054 -32.152 1.00 17.78 202 ILE A N 1
ATOM 1674 C CA . ILE A 1 203 ? 1.131 36.665 -32.355 1.00 16.69 202 ILE A CA 1
ATOM 1675 C C . ILE A 1 203 ? 0.905 36.202 -33.790 1.00 17.32 202 ILE A C 1
ATOM 1676 O O . ILE A 1 203 ? -0.147 36.478 -34.388 1.00 22.05 202 ILE A O 1
ATOM 1681 N N . THR A 1 204 ? 1.901 35.522 -34.346 1.00 17.73 203 THR A N 1
ATOM 1682 C CA . THR A 1 204 ? 1.760 34.924 -35.673 1.00 18.46 203 THR A CA 1
ATOM 1683 C C . THR A 1 204 ? 2.284 33.494 -35.629 1.00 23.25 203 THR A C 1
ATOM 1684 O O . THR A 1 204 ? 3.101 33.141 -34.768 1.00 20.40 203 THR A O 1
ATOM 1688 N N . ALA A 1 205 ? 1.797 32.655 -36.535 1.00 23.81 204 ALA A N 1
ATOM 1689 C CA . ALA A 1 205 ? 2.215 31.257 -36.539 1.00 23.26 204 ALA A CA 1
ATOM 1690 C C . ALA A 1 205 ? 3.622 31.137 -37.106 1.00 27.41 204 ALA A C 1
ATOM 1691 O O . ALA A 1 205 ? 4.037 31.952 -37.933 1.00 24.33 204 ALA A O 1
ATOM 1693 N N . ASP A 1 206 ? 4.355 30.119 -36.662 1.00 27.47 205 ASP A N 1
ATOM 1694 C CA . ASP A 1 206 ? 5.668 29.823 -37.225 1.00 26.24 205 ASP A CA 1
ATOM 1695 C C . ASP A 1 206 ? 5.656 28.349 -37.592 1.00 26.59 205 ASP A C 1
ATOM 1696 O O . ASP A 1 206 ? 6.178 27.513 -36.859 1.00 29.42 205 ASP A O 1
ATOM 1701 N N . LYS A 1 207 ? 5.043 28.049 -38.734 1.00 28.57 206 LYS A N 1
ATOM 1702 C CA . LYS A 1 207 ? 4.741 26.678 -39.144 1.00 36.07 206 LYS A CA 1
ATOM 1703 C C . LYS A 1 207 ? 5.992 25.821 -39.234 1.00 40.10 206 LYS A C 1
ATOM 1704 O O . LYS A 1 207 ? 5.955 24.619 -38.934 1.00 31.23 206 LYS A O 1
ATOM 1710 N N . GLN A 1 208 ? 7.099 26.437 -39.641 1.00 29.81 207 GLN A N 1
ATOM 1711 C CA . GLN A 1 208 ? 8.340 25.703 -39.838 1.00 34.71 207 GLN A CA 1
ATOM 1712 C C . GLN A 1 208 ? 8.834 25.110 -38.533 1.00 32.64 207 GLN A C 1
ATOM 1713 O O . GLN A 1 208 ? 9.362 23.987 -38.507 1.00 38.71 207 GLN A O 1
ATOM 1719 N N . LYS A 1 209 ? 8.649 25.864 -37.456 1.00 28.16 208 LYS A N 1
ATOM 1720 C CA . LYS A 1 209 ? 9.096 25.442 -36.134 1.00 31.33 208 LYS A CA 1
ATOM 1721 C C . LYS A 1 209 ? 7.964 24.838 -35.314 1.00 28.25 208 LYS A C 1
ATOM 1722 O O . LYS A 1 209 ? 8.144 24.550 -34.128 1.00 26.51 208 LYS A O 1
ATOM 1728 N N . ASN A 1 210 ? 6.810 24.643 -35.951 1.00 24.96 209 ASN A N 1
ATOM 1729 C CA . ASN A 1 210 ? 5.631 24.104 -35.277 1.00 23.11 209 ASN A CA 1
ATOM 1730 C C . ASN A 1 210 ? 5.266 24.956 -34.068 1.00 24.88 209 ASN A C 1
ATOM 1731 O O . ASN A 1 210 ? 4.825 24.440 -33.043 1.00 24.30 209 ASN A O 1
ATOM 1736 N N . GLY A 1 211 ? 5.435 26.272 -34.186 1.00 20.61 210 GLY A N 1
ATOM 1737 C CA . GLY A 1 211 ? 5.223 27.142 -33.045 1.00 19.69 210 GLY A CA 1
ATOM 1738 C C . GLY A 1 211 ? 4.734 28.529 -33.426 1.00 19.67 210 GLY A C 1
ATOM 1739 O O . GLY A 1 211 ? 4.026 28.712 -34.423 1.00 23.04 210 GLY A O 1
ATOM 1740 N N . ILE A 1 212 ? 5.096 29.511 -32.613 1.00 18.67 211 ILE A N 1
ATOM 1741 C CA . ILE A 1 212 ? 4.660 30.880 -32.869 1.00 19.31 211 ILE A CA 1
ATOM 1742 C C . ILE A 1 212 ? 5.806 31.862 -32.717 1.00 19.74 211 ILE A C 1
ATOM 1743 O O . ILE A 1 212 ? 6.863 31.542 -32.159 1.00 20.74 211 ILE A O 1
ATOM 1748 N N . LYS A 1 213 ? 5.583 33.059 -33.241 1.00 19.28 212 LYS A N 1
ATOM 1749 C CA . LYS A 1 213 ? 6.464 34.181 -33.003 1.00 19.37 212 LYS A CA 1
ATOM 1750 C C . LYS A 1 213 ? 5.607 35.327 -32.508 1.00 21.96 212 LYS A C 1
ATOM 1751 O O . LYS A 1 213 ? 4.400 35.380 -32.781 1.00 20.39 212 LYS A O 1
ATOM 1757 N N . ALA A 1 214 ? 6.216 36.241 -31.762 1.00 19.54 213 ALA A N 1
ATOM 1758 C CA . ALA A 1 214 ? 5.494 37.418 -31.298 1.00 22.24 213 ALA A CA 1
ATOM 1759 C C . ALA A 1 214 ? 6.401 38.627 -31.338 1.00 22.80 213 ALA A C 1
ATOM 1760 O O . ALA A 1 214 ? 7.629 38.515 -31.213 1.00 18.78 213 ALA A O 1
ATOM 1762 N N . ASN A 1 215 ? 5.783 39.790 -31.517 1.00 23.87 214 ASN A N 1
ATOM 1763 C CA . ASN A 1 215 ? 6.507 41.038 -31.564 1.00 26.05 214 ASN A CA 1
ATOM 1764 C C . ASN A 1 215 ? 5.687 42.031 -30.779 1.00 25.30 214 ASN A C 1
ATOM 1765 O O . ASN A 1 215 ? 4.454 42.028 -30.875 1.00 26.23 214 ASN A O 1
ATOM 1770 N N . PHE A 1 216 ? 6.361 42.857 -29.985 1.00 23.67 215 PHE A N 1
ATOM 1771 C CA . PHE A 1 216 ? 5.681 43.915 -29.252 1.00 20.82 215 PHE A CA 1
ATOM 1772 C C . PHE A 1 216 ? 6.671 44.891 -28.645 1.00 24.86 215 PHE A C 1
ATOM 1773 O O . PHE A 1 216 ? 7.857 44.583 -28.497 1.00 20.36 215 PHE A O 1
ATOM 1781 N N . LYS A 1 217 ? 6.183 46.081 -28.318 1.00 19.75 216 LYS A N 1
ATOM 1782 C CA . LYS A 1 217 ? 7.041 47.115 -27.754 1.00 19.38 216 LYS A CA 1
ATOM 1783 C C . LYS A 1 217 ? 6.557 47.496 -26.365 1.00 23.19 216 LYS A C 1
ATOM 1784 O O . LYS A 1 217 ? 5.441 48.011 -26.206 1.00 23.93 216 LYS A O 1
ATOM 1790 N N . ILE A 1 218 ? 7.394 47.257 -25.363 1.00 17.03 217 ILE A N 1
ATOM 1791 C CA . ILE A 1 218 ? 7.052 47.627 -23.991 1.00 16.37 217 ILE A CA 1
ATOM 1792 C C . ILE A 1 218 ? 7.501 49.060 -23.728 1.00 16.85 217 ILE A C 1
ATOM 1793 O O . ILE A 1 218 ? 8.607 49.448 -24.115 1.00 20.61 217 ILE A O 1
ATOM 1798 N N . ARG A 1 219 ? 6.645 49.844 -23.078 1.00 16.91 218 ARG A N 1
ATOM 1799 C CA . ARG A 1 219 ? 6.999 51.201 -22.686 1.00 17.39 218 ARG A CA 1
ATOM 1800 C C . ARG A 1 219 ? 7.120 51.250 -21.159 1.00 17.71 218 ARG A C 1
ATOM 1801 O O . ARG A 1 219 ? 6.121 51.066 -20.432 1.00 19.83 218 ARG A O 1
ATOM 1809 N N . HIS A 1 220 ? 8.344 51.464 -20.669 1.00 17.98 219 HIS A N 1
ATOM 1810 C CA . HIS A 1 220 ? 8.581 51.581 -19.227 1.00 17.92 219 HIS A CA 1
ATOM 1811 C C . HIS A 1 220 ? 8.629 53.063 -18.869 1.00 19.98 219 HIS A C 1
ATOM 1812 O O . HIS A 1 220 ? 9.484 53.785 -19.390 1.00 19.47 219 HIS A O 1
ATOM 1819 N N . ASN A 1 221 ? 7.732 53.524 -18.000 1.00 18.68 220 ASN A N 1
ATOM 1820 C CA . ASN A 1 221 ? 7.792 54.916 -17.537 1.00 19.40 220 ASN A CA 1
ATOM 1821 C C . ASN A 1 221 ? 9.084 55.183 -16.770 1.00 19.93 220 ASN A C 1
ATOM 1822 O O . ASN A 1 221 ? 9.490 54.392 -15.921 1.00 20.54 220 ASN A O 1
ATOM 1827 N N . ILE A 1 222 ? 9.724 56.299 -17.084 1.00 19.29 221 ILE A N 1
ATOM 1828 C CA . ILE A 1 222 ? 11.000 56.668 -16.481 1.00 19.17 221 ILE A CA 1
ATOM 1829 C C . ILE A 1 222 ? 10.753 57.648 -15.344 1.00 23.05 221 ILE A C 1
ATOM 1830 O O . ILE A 1 222 ? 9.892 58.527 -15.457 1.00 21.02 221 ILE A O 1
ATOM 1835 N N . GLU A 1 223 ? 11.497 57.498 -14.250 1.00 22.10 222 GLU A N 1
ATOM 1836 C CA . GLU A 1 223 ? 11.429 58.465 -13.159 1.00 19.78 222 GLU A CA 1
ATOM 1837 C C . GLU A 1 223 ? 11.707 59.877 -13.663 1.00 20.12 222 GLU A C 1
ATOM 1838 O O . GLU A 1 223 ? 12.650 60.097 -14.426 1.00 24.23 222 GLU A O 1
ATOM 1844 N N . ASP A 1 224 ? 10.889 60.825 -13.210 1.00 22.58 223 ASP A N 1
ATOM 1845 C CA . ASP A 1 224 ? 10.968 62.224 -13.633 1.00 22.72 223 ASP A CA 1
ATOM 1846 C C . ASP A 1 224 ? 10.562 62.474 -15.092 1.00 24.44 223 ASP A C 1
ATOM 1847 O O . ASP A 1 224 ? 10.782 63.570 -15.622 1.00 24.11 223 ASP A O 1
ATOM 1852 N N . GLY A 1 225 ? 9.967 61.470 -15.733 1.00 22.89 224 GLY A N 1
ATOM 1853 C CA . GLY A 1 225 ? 9.337 61.684 -17.024 1.00 19.43 224 GLY A CA 1
ATOM 1854 C C . GLY A 1 225 ? 9.982 60.987 -18.199 1.00 22.82 224 GLY A C 1
ATOM 1855 O O . GLY A 1 225 ? 11.198 60.776 -18.220 1.00 22.60 224 GLY A O 1
ATOM 1856 N N . GLY A 1 226 ? 9.161 60.632 -19.187 1.00 20.16 225 GLY A N 1
ATOM 1857 C CA . GLY A 1 226 ? 9.659 59.991 -20.387 1.00 18.83 225 GLY A CA 1
ATOM 1858 C C . GLY A 1 226 ? 9.353 58.509 -20.375 1.00 20.66 225 GLY A C 1
ATOM 1859 O O . GLY A 1 226 ? 8.883 57.968 -19.373 1.00 20.93 225 GLY A O 1
ATOM 1860 N N . VAL A 1 227 ? 9.606 57.854 -21.501 1.00 18.23 226 VAL A N 1
ATOM 1861 C CA . VAL A 1 227 ? 9.369 56.417 -21.595 1.00 17.82 226 VAL A CA 1
ATOM 1862 C C . VAL A 1 227 ? 10.616 55.740 -22.133 1.00 21.24 226 VAL A C 1
ATOM 1863 O O . VAL A 1 227 ? 11.250 56.259 -23.058 1.00 23.61 226 VAL A O 1
ATOM 1867 N N . GLN A 1 228 ? 10.976 54.608 -21.522 1.00 20.19 227 GLN A N 1
ATOM 1868 C CA . GLN A 1 228 ? 12.066 53.755 -21.993 1.00 21.95 227 GLN A CA 1
ATOM 1869 C C . GLN A 1 228 ? 11.497 52.584 -22.796 1.00 18.68 227 GLN A C 1
ATOM 1870 O O . GLN A 1 228 ? 10.769 51.746 -22.260 1.00 18.76 227 GLN A O 1
ATOM 1876 N N . LEU A 1 229 ? 11.832 52.531 -24.084 1.00 17.90 228 LEU A N 1
ATOM 1877 C CA . LEU A 1 229 ? 11.310 51.497 -24.972 1.00 21.21 228 LEU A CA 1
ATOM 1878 C C . LEU A 1 229 ? 12.061 50.189 -24.817 1.00 20.60 228 LEU A C 1
ATOM 1879 O O . LEU A 1 229 ? 13.291 50.187 -24.705 1.00 22.21 228 LEU A O 1
ATOM 1884 N N . ALA A 1 230 ? 11.323 49.079 -24.824 1.00 17.90 229 ALA A N 1
ATOM 1885 C CA . ALA A 1 230 ? 11.927 47.749 -24.805 1.00 17.71 229 ALA A CA 1
ATOM 1886 C C . ALA A 1 230 ? 11.284 46.927 -25.908 1.00 17.53 229 ALA A C 1
ATOM 1887 O O . ALA A 1 230 ? 10.138 46.486 -25.788 1.00 19.61 229 ALA A O 1
ATOM 1889 N N . ASP A 1 231 ? 12.022 46.744 -26.994 1.00 19.34 230 ASP A N 1
ATOM 1890 C CA . ASP A 1 231 ? 11.489 46.105 -28.189 1.00 18.10 230 ASP A CA 1
ATOM 1891 C C . ASP A 1 231 ? 11.656 44.599 -28.029 1.00 18.68 230 ASP A C 1
ATOM 1892 O O . ASP A 1 231 ? 12.790 44.123 -27.923 1.00 22.02 230 ASP A O 1
ATOM 1897 N N . HIS A 1 232 ? 10.541 43.860 -28.007 1.00 18.79 231 HIS A N 1
ATOM 1898 C CA . HIS A 1 232 ? 10.573 42.402 -27.773 1.00 17.12 231 HIS A CA 1
ATOM 1899 C C . HIS A 1 232 ? 10.410 41.585 -29.057 1.00 17.85 231 HIS A C 1
ATOM 1900 O O . HIS A 1 232 ? 9.474 41.830 -29.835 1.00 19.50 231 HIS A O 1
ATOM 1907 N N . TYR A 1 233 ? 11.285 40.592 -29.251 1.00 17.64 232 TYR A N 1
ATOM 1908 C CA . TYR A 1 233 ? 11.141 39.607 -30.318 1.00 17.87 232 TYR A CA 1
ATOM 1909 C C . TYR A 1 233 ? 11.060 38.252 -29.645 1.00 21.82 232 TYR A C 1
ATOM 1910 O O . TYR A 1 233 ? 11.938 37.916 -28.856 1.00 20.11 232 TYR A O 1
ATOM 1919 N N . GLN A 1 234 ? 10.015 37.485 -29.945 1.00 18.25 233 GLN A N 1
ATOM 1920 C CA . GLN A 1 234 ? 9.726 36.265 -29.192 1.00 18.89 233 GLN A CA 1
ATOM 1921 C C . GLN A 1 234 ? 9.468 35.089 -30.117 1.00 18.26 233 GLN A C 1
ATOM 1922 O O . GLN A 1 234 ? 8.887 35.248 -31.199 1.00 19.56 233 GLN A O 1
ATOM 1928 N N . GLN A 1 235 ? 9.912 33.906 -29.694 1.00 17.95 234 GLN A N 1
ATOM 1929 C CA . GLN A 1 235 ? 9.640 32.683 -30.433 1.00 19.76 234 GLN A CA 1
ATOM 1930 C C . GLN A 1 235 ? 9.293 31.607 -29.423 1.00 21.71 234 GLN A C 1
ATOM 1931 O O . GLN A 1 235 ? 9.912 31.530 -28.360 1.00 24.43 234 GLN A O 1
ATOM 1937 N N . ASN A 1 236 ? 8.289 30.798 -29.739 1.00 19.25 235 ASN A N 1
ATOM 1938 C CA . ASN A 1 236 ? 7.905 29.686 -28.878 1.00 18.15 235 ASN A CA 1
ATOM 1939 C C . ASN A 1 236 ? 7.902 28.409 -29.690 1.00 19.85 235 ASN A C 1
ATOM 1940 O O . ASN A 1 236 ? 7.341 28.369 -30.785 1.00 21.91 235 ASN A O 1
ATOM 1945 N N . THR A 1 237 ? 8.525 27.373 -29.140 1.00 18.94 236 THR A N 1
ATOM 1946 C CA . THR A 1 237 ? 8.674 26.088 -29.822 1.00 20.11 236 THR A CA 1
ATOM 1947 C C . THR A 1 237 ? 8.220 24.982 -28.874 1.00 22.73 236 THR A C 1
ATOM 1948 O O . THR A 1 237 ? 8.642 24.962 -27.724 1.00 24.07 236 THR A O 1
ATOM 1952 N N . PRO A 1 238 ? 7.369 24.055 -29.350 1.00 22.22 237 PRO A N 1
ATOM 1953 C CA . PRO A 1 238 ? 6.937 22.941 -28.487 1.00 22.91 237 PRO A CA 1
ATOM 1954 C C . PRO A 1 238 ? 8.104 22.065 -28.038 1.00 21.31 237 PRO A C 1
ATOM 1955 O O . PRO A 1 238 ? 9.058 21.860 -28.792 1.00 21.66 237 PRO A O 1
ATOM 1959 N N . ILE A 1 239 ? 8.012 21.547 -26.816 1.00 21.27 238 ILE A N 1
ATOM 1960 C CA . ILE A 1 239 ? 8.980 20.588 -26.301 1.00 23.48 238 ILE A CA 1
ATOM 1961 C C . ILE A 1 239 ? 8.626 19.171 -26.752 1.00 22.13 238 ILE A C 1
ATOM 1962 O O . ILE A 1 239 ? 9.514 18.356 -27.018 1.00 23.67 238 ILE A O 1
ATOM 1967 N N . GLY A 1 240 ? 7.328 18.888 -26.865 1.00 23.10 239 GLY A N 1
ATOM 1968 C CA . GLY A 1 240 ? 6.876 17.601 -27.371 1.00 26.38 239 GLY A CA 1
ATOM 1969 C C . GLY A 1 240 ? 6.588 17.572 -28.865 1.00 28.18 239 GLY A C 1
ATOM 1970 O O . GLY A 1 240 ? 6.805 18.549 -29.575 1.00 21.85 239 GLY A O 1
ATOM 1971 N N . ASP A 1 241 ? 6.085 16.438 -29.345 1.00 23.96 240 ASP A N 1
ATOM 1972 C CA . ASP A 1 241 ? 5.825 16.264 -30.773 1.00 35.60 240 ASP A CA 1
ATOM 1973 C C . ASP A 1 241 ? 4.373 16.535 -31.132 1.00 48.54 240 ASP A C 1
ATOM 1974 O O . ASP A 1 241 ? 4.048 16.759 -32.307 1.00 33.80 240 ASP A O 1
ATOM 1979 N N . GLY A 1 242 ? 3.503 16.417 -30.124 1.00 63.82 241 GLY A N 1
ATOM 1980 C CA . GLY A 1 242 ? 2.072 16.235 -30.332 1.00 41.07 241 GLY A CA 1
ATOM 1981 C C . GLY A 1 242 ? 1.524 17.401 -31.073 1.00 47.14 241 GLY A C 1
ATOM 1982 O O . GLY A 1 242 ? 2.170 18.448 -31.082 1.00 52.53 241 GLY A O 1
ATOM 1983 N N . PRO A 1 243 ? 0.346 17.230 -31.695 1.00 27.94 242 PRO A N 1
ATOM 1984 C CA . PRO A 1 243 ? -0.134 18.358 -32.490 1.00 28.23 242 PRO A CA 1
ATOM 1985 C C . PRO A 1 243 ? -0.302 19.548 -31.580 1.00 22.36 242 PRO A C 1
ATOM 1986 O O . PRO A 1 243 ? -0.561 19.394 -30.377 1.00 22.44 242 PRO A O 1
ATOM 1990 N N . VAL A 1 244 ? -0.087 20.727 -32.140 1.00 22.67 243 VAL A N 1
ATOM 1991 C CA . VAL A 1 244 ? -0.342 21.950 -31.423 1.00 22.14 243 VAL A CA 1
ATOM 1992 C C . VAL A 1 244 ? -1.268 22.752 -32.312 1.00 22.41 243 VAL A C 1
ATOM 1993 O O . VAL A 1 244 ? -1.446 22.424 -33.493 1.00 20.94 243 VAL A O 1
ATOM 1997 N N . LEU A 1 245 ? -1.884 23.779 -31.746 1.00 19.80 244 LEU A N 1
ATOM 1998 C CA . LEU A 1 245 ? -2.735 24.652 -32.530 1.00 26.34 244 LEU A CA 1
ATOM 1999 C C . LEU A 1 245 ? -1.868 25.756 -33.112 1.00 27.38 244 LEU A C 1
ATOM 2000 O O . LEU A 1 245 ? -1.310 26.550 -32.369 1.00 26.67 244 LEU A O 1
ATOM 2005 N N . LEU A 1 246 ? -1.727 25.805 -34.432 1.00 22.15 245 LEU A N 1
ATOM 2006 C CA . LEU A 1 246 ? -1.022 26.938 -35.040 1.00 24.77 245 LEU A CA 1
ATOM 2007 C C . LEU A 1 246 ? -2.035 28.021 -35.389 1.00 24.53 245 LEU A C 1
ATOM 2008 O O . LEU A 1 246 ? -2.933 27.791 -36.201 1.00 26.30 245 LEU A O 1
ATOM 2013 N N . PRO A 1 247 ? -1.899 29.211 -34.773 1.00 21.59 246 PRO A N 1
ATOM 2014 C CA . PRO A 1 247 ? -2.955 30.227 -34.816 1.00 22.30 246 PRO A CA 1
ATOM 2015 C C . PRO A 1 247 ? -2.964 31.096 -36.076 1.00 23.65 246 PRO A C 1
ATOM 2016 O O . PRO A 1 247 ? -1.926 31.268 -36.732 1.00 21.36 246 PRO A O 1
ATOM 2020 N N . ASP A 1 248 ? -4.134 31.645 -36.399 1.00 23.07 247 ASP A N 1
ATOM 2021 C CA . ASP A 1 248 ? -4.214 32.804 -37.287 1.00 24.30 247 ASP A CA 1
ATOM 2022 C C . ASP A 1 248 ? -3.590 33.989 -36.546 1.00 21.57 247 ASP A C 1
ATOM 2023 O O . ASP A 1 248 ? -3.467 33.951 -35.318 1.00 20.68 247 ASP A O 1
ATOM 2028 N N . ASN A 1 249 ? -3.218 35.051 -37.267 1.00 20.49 248 ASN A N 1
ATOM 2029 C CA . ASN A 1 249 ? -2.756 36.273 -36.599 1.00 19.72 248 ASN A CA 1
ATOM 2030 C C . ASN A 1 249 ? -3.786 36.768 -35.587 1.00 19.20 248 ASN A C 1
ATOM 2031 O O . ASN A 1 249 ? -4.985 36.826 -35.896 1.00 18.85 248 ASN A O 1
ATOM 2036 N N . HIS A 1 250 ? -3.321 37.118 -34.391 1.00 18.13 249 HIS A N 1
ATOM 2037 C CA . HIS A 1 250 ? -4.182 37.688 -33.360 1.00 21.64 249 HIS A CA 1
ATOM 2038 C C . HIS A 1 250 ? -3.280 38.357 -32.343 1.00 20.41 249 HIS A C 1
ATOM 2039 O O . HIS A 1 250 ? -2.055 38.398 -32.532 1.00 18.52 249 HIS A O 1
ATOM 2046 N N . TYR A 1 251 ? -3.848 38.909 -31.276 1.00 17.03 250 TYR A N 1
ATOM 2047 C CA . TYR A 1 251 ? -2.981 39.454 -30.255 1.00 16.62 250 TYR A CA 1
ATOM 2048 C C . TYR A 1 251 ? -3.466 39.108 -28.855 1.00 16.43 250 TYR A C 1
ATOM 2049 O O . TYR A 1 251 ? -4.626 38.712 -28.663 1.00 19.82 250 TYR A O 1
ATOM 2058 N N . LEU A 1 252 ? -2.569 39.232 -27.882 1.00 16.13 251 LEU A N 1
ATOM 2059 C CA . LEU A 1 252 ? -2.959 39.096 -26.491 1.00 16.03 251 LEU A CA 1
ATOM 2060 C C . LEU A 1 252 ? -2.978 40.479 -25.887 1.00 20.30 251 LEU A C 1
ATOM 2061 O O . LEU A 1 252 ? -1.997 41.210 -26.002 1.00 19.05 251 LEU A O 1
ATOM 2066 N N . SER A 1 253 ? -4.092 40.839 -25.265 1.00 16.02 252 SER A N 1
ATOM 2067 C CA . SER A 1 253 ? -4.206 42.137 -24.592 1.00 15.96 252 SER A CA 1
ATOM 2068 C C . SER A 1 253 ? -3.809 41.972 -23.123 1.00 19.07 252 SER A C 1
ATOM 2069 O O . SER A 1 253 ? -4.456 41.211 -22.397 1.00 17.94 252 SER A O 1
ATOM 2072 N N . TYR A 1 254 ? -2.751 42.676 -22.694 1.00 15.66 253 TYR A N 1
ATOM 2073 C CA . TYR A 1 254 ? -2.214 42.585 -21.333 1.00 15.62 253 TYR A CA 1
ATOM 2074 C C . TYR A 1 254 ? -2.485 43.855 -20.530 1.00 15.68 253 TYR A C 1
ATOM 2075 O O . TYR A 1 254 ? -2.315 44.948 -21.048 1.00 17.36 253 TYR A O 1
ATOM 2084 N N . GLN A 1 255 ? -2.897 43.693 -19.274 1.00 16.18 254 GLN A N 1
ATOM 2085 C CA . GLN A 1 255 ? -2.881 44.779 -18.295 1.00 17.34 254 GLN A CA 1
ATOM 2086 C C . GLN A 1 255 ? -2.217 44.203 -17.061 1.00 21.22 254 GLN A C 1
ATOM 2087 O O . GLN A 1 255 ? -2.498 43.059 -16.686 1.00 21.22 254 GLN A O 1
ATOM 2093 N N . SER A 1 256 ? -1.350 44.983 -16.418 1.00 20.03 255 SER A N 1
ATOM 2094 C CA . SER A 1 256 ? -0.584 44.455 -15.291 1.00 18.78 255 SER A CA 1
ATOM 2095 C C . SER A 1 256 ? -0.602 45.415 -14.116 1.00 19.62 255 SER A C 1
ATOM 2096 O O . SER A 1 256 ? -0.708 46.629 -14.302 1.00 25.52 255 SER A O 1
ATOM 2099 N N . LYS A 1 257 ? -0.477 44.863 -12.910 1.00 19.42 256 LYS A N 1
ATOM 2100 C CA . LYS A 1 257 ? -0.345 45.689 -11.716 1.00 21.13 256 LYS A CA 1
ATOM 2101 C C . LYS A 1 257 ? 0.800 45.168 -10.868 1.00 21.29 256 LYS A C 1
ATOM 2102 O O . LYS A 1 257 ? 0.855 43.971 -10.543 1.00 19.96 256 LYS A O 1
ATOM 2108 N N . LEU A 1 258 ? 1.719 46.070 -10.523 1.00 18.66 257 LEU A N 1
ATOM 2109 C CA . LEU A 1 258 ? 2.839 45.730 -9.655 1.00 19.81 257 LEU A CA 1
ATOM 2110 C C . LEU A 1 258 ? 2.546 46.261 -8.269 1.00 22.37 257 LEU A C 1
AT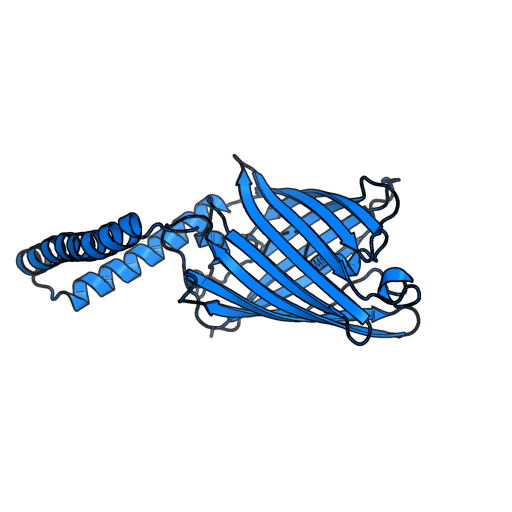OM 2111 O O . LEU A 1 258 ? 2.064 47.389 -8.120 1.00 22.84 257 LEU A O 1
ATOM 2116 N N . SER A 1 259 ? 2.849 45.463 -7.250 1.00 20.67 258 SER A N 1
ATOM 2117 C CA . SER A 1 259 ? 2.689 45.933 -5.887 1.00 21.82 258 SER A CA 1
ATOM 2118 C C . SER A 1 259 ? 3.802 45.378 -5.027 1.00 27.55 258 SER A C 1
ATOM 2119 O O . SER A 1 259 ? 4.680 44.656 -5.520 1.00 23.04 258 SER A O 1
ATOM 2122 N N . LYS A 1 260 ? 3.767 45.719 -3.743 1.00 23.51 259 LYS A N 1
ATOM 2123 C CA . LYS A 1 260 ? 4.730 45.199 -2.787 1.00 31.72 259 LYS A CA 1
ATOM 2124 C C . LYS A 1 260 ? 3.977 44.566 -1.622 1.00 33.50 259 LYS A C 1
ATOM 2125 O O . LYS A 1 260 ? 2.906 45.041 -1.242 1.00 36.92 259 LYS A O 1
ATOM 2131 N N . ASP A 1 261 ? 4.532 43.485 -1.083 1.00 27.67 260 ASP A N 1
ATOM 2132 C CA . ASP A 1 261 ? 4.055 42.877 0.153 1.00 25.25 260 ASP A CA 1
ATOM 2133 C C . ASP A 1 261 ? 4.712 43.645 1.288 1.00 27.40 260 ASP A C 1
ATOM 2134 O O . ASP A 1 261 ? 5.939 43.598 1.435 1.00 31.50 260 ASP A O 1
ATOM 2139 N N . PRO A 1 262 ? 3.907 44.350 2.107 1.00 27.47 261 PRO A N 1
ATOM 2140 C CA . PRO A 1 262 ? 4.475 45.189 3.170 1.00 28.01 261 PRO A CA 1
ATOM 2141 C C . PRO A 1 262 ? 5.199 44.373 4.235 1.00 30.68 261 PRO A C 1
ATOM 2142 O O . PRO A 1 262 ? 5.958 44.936 5.022 1.00 33.57 261 PRO A O 1
ATOM 2146 N N . ASN A 1 263 ? 4.967 43.064 4.261 1.00 29.70 262 ASN A N 1
A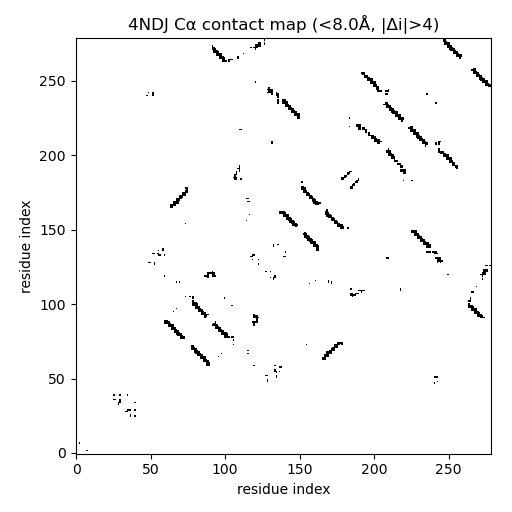TOM 2147 C CA . ASN A 1 263 ? 5.606 42.206 5.250 1.00 37.75 262 ASN A CA 1
ATOM 2148 C C . ASN A 1 263 ? 6.784 41.397 4.706 1.00 42.43 262 ASN A C 1
ATOM 2149 O O . ASN A 1 263 ? 7.298 40.509 5.388 1.00 38.12 262 ASN A O 1
ATOM 2154 N N . GLU A 1 264 ? 7.212 41.704 3.484 1.00 33.50 263 GLU A N 1
ATOM 2155 C CA . GLU A 1 264 ? 8.340 40.999 2.874 1.00 33.67 263 GLU A CA 1
ATOM 2156 C C . GLU A 1 264 ? 9.605 41.850 2.952 1.00 35.11 263 GLU A C 1
ATOM 2157 O O . GLU A 1 264 ? 9.643 42.946 2.403 1.00 35.07 263 GLU A O 1
ATOM 2163 N N . LYS A 1 265 ? 1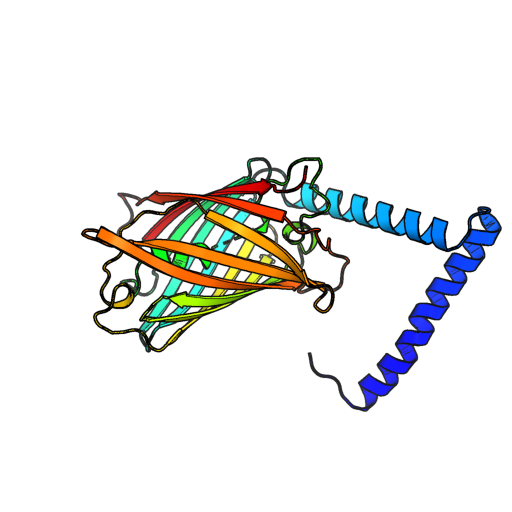0.644 41.337 3.606 1.00 34.45 264 LYS A N 1
ATOM 2164 C CA . LYS A 1 265 ? 11.887 42.098 3.765 1.00 39.14 264 LYS A CA 1
ATOM 2165 C C . LYS A 1 265 ? 12.800 42.026 2.540 1.00 31.55 264 LYS A C 1
ATOM 2166 O O . LYS A 1 265 ? 13.551 42.958 2.265 1.00 38.35 264 LYS A O 1
ATOM 2172 N N . ARG A 1 266 ? 12.750 40.914 1.820 1.00 31.35 265 ARG A N 1
ATOM 2173 C CA . ARG A 1 266 ? 13.615 40.743 0.652 1.00 28.92 265 ARG A CA 1
ATOM 2174 C C . ARG A 1 266 ? 13.147 41.592 -0.533 1.00 35.66 265 ARG A C 1
ATOM 2175 O O . ARG A 1 266 ? 11.976 41.974 -0.615 1.00 28.64 265 ARG A O 1
ATOM 2183 N N . ASP A 1 267 ? 14.077 41.909 -1.430 1.00 33.41 266 ASP A N 1
ATOM 2184 C CA . ASP A 1 267 ? 13.751 42.618 -2.663 1.00 26.37 266 ASP A CA 1
ATOM 2185 C C . ASP A 1 267 ? 12.770 41.756 -3.454 1.00 27.30 266 ASP A C 1
ATOM 2186 O O . ASP A 1 267 ? 13.025 40.570 -3.682 1.00 25.56 266 ASP A O 1
ATOM 2191 N N . HIS A 1 268 ? 11.643 42.325 -3.864 1.00 25.48 267 HIS A N 1
ATOM 2192 C CA . HIS A 1 268 ? 10.602 41.478 -4.437 1.00 25.14 267 HIS A CA 1
ATOM 2193 C C . HIS A 1 268 ? 9.610 42.253 -5.285 1.00 28.65 267 HIS A C 1
ATOM 2194 O O . HIS A 1 268 ? 9.606 43.491 -5.302 1.00 25.50 267 HIS A O 1
ATOM 2201 N N . MET A 1 269 ? 8.766 41.505 -5.989 1.00 20.66 268 MET A N 1
ATOM 2202 C CA . MET A 1 269 ? 7.693 42.093 -6.778 1.00 23.99 268 MET A CA 1
ATOM 2203 C C . MET A 1 269 ? 6.452 41.210 -6.694 1.00 22.59 268 MET A C 1
ATOM 2204 O O . MET A 1 269 ? 6.534 39.985 -6.856 1.00 25.47 268 MET A O 1
ATOM 2209 N N . VAL A 1 270 ? 5.305 41.831 -6.428 1.00 22.32 269 VAL A N 1
ATOM 2210 C CA . VAL A 1 270 ? 4.029 41.131 -6.553 1.00 21.26 269 VAL A CA 1
ATOM 2211 C C . VAL A 1 270 ? 3.418 41.548 -7.884 1.00 22.77 269 VAL A C 1
ATOM 2212 O O . VAL A 1 270 ? 3.244 42.745 -8.155 1.00 21.32 269 VAL A O 1
ATOM 2216 N N . LEU A 1 271 ? 3.119 40.565 -8.728 1.00 18.85 270 LEU A N 1
ATOM 2217 C CA . LEU A 1 271 ? 2.676 40.843 -10.092 1.00 22.01 270 LEU A CA 1
ATOM 2218 C C . LEU A 1 271 ? 1.306 40.238 -10.360 1.00 23.31 270 LEU A C 1
ATOM 2219 O O . LEU A 1 271 ? 1.090 39.041 -10.150 1.00 24.92 270 LEU A O 1
ATOM 2224 N N . LEU A 1 272 ? 0.380 41.071 -10.821 1.00 17.94 271 LEU A N 1
ATOM 2225 C CA . LEU A 1 272 ? -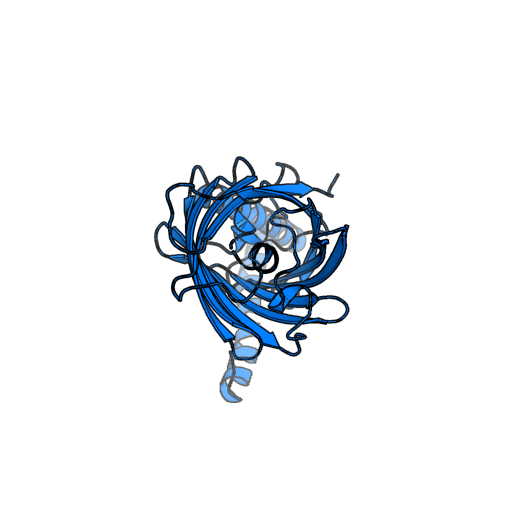0.930 40.604 -11.265 1.00 18.22 271 LEU A CA 1
ATOM 2226 C C . LEU A 1 272 ? -1.113 40.967 -12.733 1.00 24.98 271 LEU A C 1
ATOM 2227 O O . LEU A 1 272 ? -0.976 42.133 -13.112 1.00 21.77 271 LEU A O 1
ATOM 2232 N N . GLU A 1 273 ? -1.407 39.971 -13.567 1.00 18.22 272 GLU A N 1
ATOM 2233 C CA . GLU A 1 273 ? -1.642 40.238 -14.990 1.00 16.63 272 GLU A CA 1
ATOM 2234 C C . GLU A 1 273 ? -3.008 39.714 -15.406 1.00 22.24 272 GLU A C 1
ATOM 2235 O O . GLU A 1 273 ? -3.418 38.609 -14.997 1.00 20.78 272 GLU A O 1
ATOM 2241 N N . PHE A 1 274 ? -3.691 40.489 -16.246 1.00 17.29 273 PHE A N 1
ATOM 2242 C CA . PHE A 1 274 ? -4.874 40.027 -16.959 1.00 16.74 273 PHE A CA 1
ATOM 2243 C C . PHE A 1 274 ? -4.510 39.890 -18.420 1.00 21.59 273 PHE A C 1
ATOM 2244 O O . PHE A 1 274 ? -3.879 40.774 -18.999 1.00 16.84 273 PHE A O 1
ATOM 2252 N N . VAL A 1 275 ? -4.886 38.774 -19.024 1.00 18.06 274 VAL A N 1
ATOM 2253 C CA . VAL A 1 275 ? -4.459 38.483 -20.387 1.00 16.31 274 VAL A CA 1
ATOM 2254 C C . VAL A 1 275 ? -5.638 37.936 -21.178 1.00 22.24 274 VAL A C 1
ATOM 2255 O O . VAL A 1 275 ? -6.237 36.931 -20.786 1.00 22.22 274 VAL A O 1
ATOM 2259 N N . THR A 1 276 ? -5.944 38.572 -22.306 1.00 18.98 275 THR A N 1
ATOM 2260 C CA . THR A 1 276 ? -7.116 38.207 -23.100 1.00 17.75 275 THR A CA 1
ATOM 226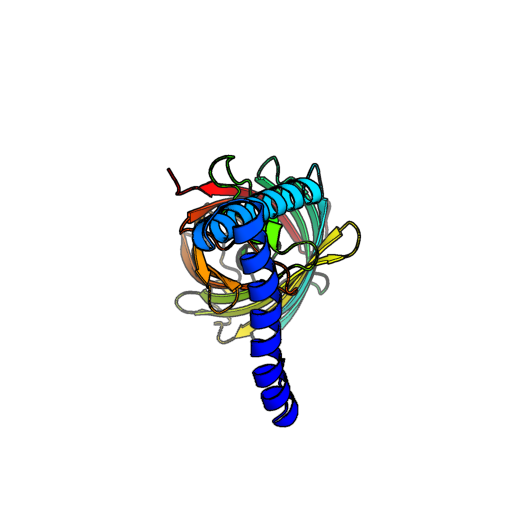1 C C . THR A 1 276 ? -6.775 38.211 -24.578 1.00 16.78 275 THR A C 1
ATOM 2262 O O . THR A 1 276 ? -6.222 39.183 -25.089 1.00 17.94 275 THR A O 1
ATOM 2266 N N . ALA A 1 277 ? -7.122 37.137 -25.275 1.00 17.01 276 ALA A N 1
ATOM 2267 C CA . ALA A 1 277 ? -6.878 37.060 -26.708 1.00 17.53 276 ALA A CA 1
ATOM 2268 C C . ALA A 1 277 ? -7.921 37.875 -27.455 1.00 20.39 276 ALA A C 1
ATOM 2269 O O . ALA A 1 277 ? -9.080 37.947 -27.036 1.00 21.16 276 ALA A O 1
ATOM 2271 N N . ALA A 1 278 ? -7.515 38.462 -28.577 1.00 17.72 277 ALA A N 1
ATOM 2272 C CA . ALA A 1 278 ? -8.410 39.295 -29.376 1.00 22.75 277 ALA A CA 1
ATOM 2273 C C . ALA A 1 278 ? -7.872 39.407 -30.787 1.00 27.13 277 ALA A C 1
ATOM 2274 O O . ALA A 1 278 ? -6.842 38.818 -31.106 1.00 21.72 277 ALA A O 1
ATOM 2276 N N . GLY A 1 279 ? -8.566 40.174 -31.623 1.00 28.50 278 GLY A N 1
ATOM 2277 C CA . GLY A 1 279 ? -8.065 40.495 -32.949 1.00 26.34 278 GLY A CA 1
ATOM 2278 C C . GLY A 1 279 ? -8.663 39.633 -34.033 1.00 32.96 278 GLY A C 1
ATOM 2279 O O . GLY A 1 279 ? -8.327 39.770 -35.214 1.00 37.12 278 GLY A O 1
ATOM 2280 N N . ILE A 1 280 ? -9.546 38.726 -33.632 1.00 26.30 279 ILE A N 1
ATOM 2281 C CA . ILE A 1 280 ? -10.294 37.935 -34.596 1.00 35.64 279 ILE A CA 1
ATOM 2282 C C . ILE A 1 280 ? -11.788 38.196 -34.430 1.00 45.19 279 ILE A C 1
ATOM 2283 O O . ILE A 1 280 ? -12.340 38.076 -33.331 1.00 44.30 279 ILE A O 1
ATOM 2288 N N . THR A 1 281 ? -12.423 38.573 -35.535 1.00 42.74 280 THR A N 1
ATOM 2289 C CA . THR A 1 281 ? -13.799 39.050 -35.526 1.00 55.73 280 THR A CA 1
ATOM 2290 C C . THR A 1 281 ? -14.778 37.938 -35.889 1.00 58.25 280 THR A C 1
ATOM 2291 O O . THR A 1 281 ? -15.852 37.825 -35.297 1.00 64.08 280 THR A O 1
#

Nearest PDB structures (foldseek):
  4ndj-assembly1_A-2  TM=1.004E+00  e=5.730E-59  Aequorea victoria
  4ndk-assembly1_A  TM=9.383E-01  e=2.615E-52  Aequorea victoria
  7o7e-assembly1_A  TM=1.000E+00  e=3.850E-48  Aequorea victoria
  7a7l-assembly1_A  TM=9.997E-01  e=3.643E-48  Aequorea victoria
  4xbi-assembly2_B  TM=9.441E-01  e=2.511E-47  Plasmodium falciparum 3D7

Organism: Aequorea victoria (NCBI:txid6100)

Solvent-accessible surface area: 15040 Å² total

Secondary structure (DSSP, 8-state):
----HHHHHHHHHHHHHHHHHHHHHHHHHHHHHT--HHHHHHHHHHHHHHHHHHHHHHHTSS-EEEEEEEEEEETTEEEEEEEEEEEEGGGTEEEEEEEETTSS-SS-GGGGTTT--GGG-B--GGGGGG-HHHHTTTT-EEEEEEEEETTS-EEEEEEEEEEETTEEEEEEEEEEES--TTSTTTTT-B-S----EEEEEEEEGGGTEEEEEEEEEEEBTTS-EEEEEEEEEEEESS-S---PPPSEEEEEEEEEE--TT--SSEEEEEEEEEEE---

Foldseek 3Di:
DDDDPVRVVVVVVVVVVVVVVVVVVLVVCCVVPVHHSVVVVVVVVVVLLVVLLVQLCVLQADKFKEWEKEWEAAANDTWIKIKIWIARLCQQKTKMKMFTPVFDDQWDPVVCVVVRAQSSAHEPPVFSLARQQSSLAQQFKWKWKWKDWPPAKIKTKIWTWHDDPRHTYIYMYIYIDGGDCCDCTSVVFFDQWFAKWKWKWAFDVVQLWIKTWTWGWTAGHPGDTIIITMIMIMHRPDDRHGRGHHIWIKIKDKGWDDDPPDPGDIIIIMMRIYIGDDD

Sequence (279 aa):
TEFSEEQKKALDLAFYFDRRLTEEWRRYLSQRLGLNEEQIERWFRRKEQQIMVSKGEELFTGVVPILVELDGDVNGHKFSVSGEGEGDATYGKLTLKLICTTGKLPVPWPTLVTTLLQCFARYPDHMKQHDFFKSAMPEGYVQERTIFFKDDGNYKTRAEVKFEGDTLVNRIELKGIDFKEDGNILGHKLEYNYNSHNVYITADKQKNGIKANFKIRHNIEDGGVQLADHYQQNTPIGDGPVLLPDNHYLSYQSKLSKDPNEKRDHMVLLEFVTAAGIT

CATH classification: 2.40.155.10